Protein AF-A0A090QQM2-F1 (afdb_monomer_lite)

Structure (mmCIF, N/CA/C/O backbone):
data_AF-A0A090QQM2-F1
#
_entry.id   AF-A0A090QQM2-F1
#
loop_
_atom_site.group_PDB
_atom_site.id
_atom_site.type_symbol
_atom_site.label_atom_id
_atom_site.label_alt_id
_atom_site.label_comp_id
_atom_site.label_asym_id
_atom_site.label_entity_id
_atom_site.label_seq_id
_atom_site.pdbx_PDB_ins_code
_atom_site.Cartn_x
_atom_site.Cartn_y
_atom_site.Cartn_z
_atom_site.occupancy
_atom_site.B_iso_or_equiv
_atom_site.auth_seq_id
_atom_site.auth_comp_id
_atom_site.auth_asym_id
_atom_site.auth_atom_id
_atom_site.pdbx_PDB_model_num
ATOM 1 N N . MET A 1 1 ? -53.880 -25.914 -59.628 1.00 38.69 1 MET A N 1
ATOM 2 C CA . MET A 1 1 ? -54.488 -27.082 -58.945 1.00 38.69 1 MET A CA 1
ATOM 3 C C . MET A 1 1 ? -54.162 -26.916 -57.467 1.00 38.69 1 MET A C 1
ATOM 5 O O . MET A 1 1 ? -52.994 -26.773 -57.174 1.00 38.69 1 MET A O 1
ATOM 9 N N . GLY A 1 2 ? -55.050 -26.765 -56.494 1.00 33.66 2 GLY A N 1
ATOM 10 C CA . GLY A 1 2 ? -56.444 -27.156 -56.377 1.00 33.66 2 GLY A CA 1
ATOM 11 C C . GLY A 1 2 ? -56.600 -27.893 -55.041 1.00 33.66 2 GLY A C 1
ATOM 12 O O . GLY A 1 2 ? -56.246 -29.058 -54.975 1.00 33.66 2 GLY A O 1
ATOM 13 N N . LYS A 1 3 ? -57.181 -27.196 -54.053 1.00 32.22 3 LYS A N 1
ATOM 14 C CA . LYS A 1 3 ? -57.842 -27.678 -52.821 1.00 32.22 3 LYS A CA 1
ATOM 15 C C . LYS A 1 3 ? -57.016 -28.048 -51.574 1.00 32.22 3 LYS A C 1
ATOM 17 O O . LYS A 1 3 ? -56.138 -28.898 -51.576 1.00 32.22 3 LYS A O 1
ATOM 22 N N . ALA A 1 4 ? -57.448 -27.398 -50.492 1.00 37.06 4 ALA A N 1
ATOM 23 C CA . ALA A 1 4 ? -57.308 -27.749 -49.086 1.00 37.06 4 ALA A CA 1
ATOM 24 C C . ALA A 1 4 ? -57.996 -29.084 -48.727 1.00 37.06 4 ALA A C 1
ATOM 26 O O . ALA A 1 4 ? -58.837 -29.548 -49.494 1.00 37.06 4 ALA A O 1
ATOM 27 N N . TYR A 1 5 ? -57.658 -29.643 -47.556 1.00 31.34 5 TYR A N 1
ATOM 28 C CA . TYR A 1 5 ? -58.546 -30.019 -46.431 1.00 31.34 5 TYR A CA 1
ATOM 29 C C . TYR A 1 5 ? -57.870 -31.079 -45.529 1.00 31.34 5 TYR A C 1
ATOM 31 O O . TYR A 1 5 ? -57.504 -32.157 -45.984 1.00 31.34 5 TYR A O 1
ATOM 39 N N . ALA A 1 6 ? -57.740 -30.761 -44.235 1.00 38.88 6 ALA A N 1
ATOM 40 C CA . ALA A 1 6 ? -57.669 -31.728 -43.123 1.00 38.88 6 ALA A CA 1
ATOM 41 C C . ALA A 1 6 ? -59.057 -32.424 -42.966 1.00 38.88 6 ALA A C 1
ATOM 43 O O . ALA A 1 6 ? -59.999 -31.871 -43.549 1.00 38.88 6 ALA A O 1
ATOM 44 N N . PRO A 1 7 ? -59.285 -33.530 -42.193 1.00 47.12 7 PRO A N 1
ATOM 45 C CA . PRO A 1 7 ? -58.943 -33.616 -40.755 1.00 47.12 7 PRO A CA 1
ATOM 46 C C . PRO A 1 7 ? -58.769 -35.025 -40.084 1.00 47.12 7 PRO A C 1
ATOM 48 O O . PRO A 1 7 ? -59.059 -36.063 -40.662 1.00 47.12 7 PRO A O 1
ATOM 51 N N . LEU A 1 8 ? -58.347 -34.982 -38.803 1.00 35.59 8 LEU A N 1
ATOM 52 C CA . LEU A 1 8 ? -58.699 -35.813 -37.618 1.00 35.59 8 LEU A CA 1
ATOM 53 C C . LEU A 1 8 ? -58.580 -37.361 -37.633 1.00 35.59 8 LEU A C 1
ATOM 55 O O . LEU A 1 8 ? -59.344 -38.050 -38.294 1.00 35.59 8 LEU A O 1
ATOM 59 N N . SER A 1 9 ? -57.818 -37.928 -36.681 1.00 35.72 9 SER A N 1
ATOM 60 C CA . SER A 1 9 ? -58.376 -38.493 -35.422 1.00 35.72 9 SER A CA 1
ATOM 61 C C . SER A 1 9 ? -57.312 -39.187 -34.543 1.00 35.72 9 SER A C 1
ATOM 63 O O . SER A 1 9 ? -56.357 -39.757 -35.061 1.00 35.72 9 SER A O 1
ATOM 65 N N . GLY A 1 10 ? -57.505 -39.140 -33.213 1.00 32.25 10 GLY A N 1
ATOM 66 C CA . GLY A 1 10 ? -56.741 -39.897 -32.203 1.00 32.25 10 GLY A CA 1
ATOM 67 C C . GLY A 1 10 ? -56.204 -39.044 -31.038 1.00 32.25 10 GLY A C 1
ATOM 68 O O . GLY A 1 10 ? -55.005 -38.844 -30.938 1.00 32.25 10 GLY A O 1
ATOM 69 N N . ASN A 1 11 ? -57.059 -38.315 -30.309 1.00 34.53 11 ASN A N 1
ATOM 70 C CA . ASN A 1 11 ? -57.544 -38.627 -28.944 1.00 34.53 11 ASN A CA 1
ATOM 71 C C . ASN A 1 11 ? -56.480 -38.711 -27.824 1.00 34.53 11 ASN A C 1
ATOM 73 O O . ASN A 1 11 ? -55.902 -39.766 -27.608 1.00 34.53 11 ASN A O 1
ATOM 77 N N . HIS A 1 12 ? -56.323 -37.621 -27.056 1.00 32.50 12 HIS A N 1
ATOM 78 C CA . HIS A 1 12 ? -56.673 -37.512 -25.621 1.00 32.50 12 HIS A CA 1
ATOM 79 C C . HIS A 1 12 ? -56.469 -36.056 -25.133 1.00 32.50 12 HIS A C 1
ATOM 81 O O . HIS A 1 12 ? -55.344 -35.561 -25.192 1.00 32.50 12 HIS A O 1
ATOM 87 N N . PRO A 1 13 ? -57.523 -35.355 -24.663 1.00 42.09 13 PRO A N 1
ATOM 88 C CA . PRO A 1 13 ? -57.406 -34.004 -24.116 1.00 42.09 13 PRO A CA 1
ATOM 89 C C . PRO A 1 13 ? -57.728 -33.901 -22.605 1.00 42.09 13 PRO A C 1
ATOM 91 O O . PRO A 1 13 ? -58.563 -34.635 -22.087 1.00 42.09 13 PRO A O 1
ATOM 94 N N . LEU A 1 14 ? -57.118 -32.877 -21.988 1.00 40.75 14 LEU A N 1
ATOM 95 C CA . LEU A 1 14 ? -57.598 -32.014 -20.886 1.00 40.75 14 LEU A CA 1
ATOM 96 C C . LEU A 1 14 ? -57.663 -32.533 -19.433 1.00 40.75 14 LEU A C 1
ATOM 98 O O . LEU A 1 14 ? -58.538 -33.305 -19.066 1.00 40.75 14 LEU A O 1
ATOM 102 N N . ALA A 1 15 ? -56.866 -31.888 -18.572 1.00 36.97 15 ALA A N 1
ATOM 103 C CA . ALA A 1 15 ? -57.313 -31.290 -17.302 1.00 36.97 15 ALA A CA 1
ATOM 104 C C . ALA A 1 15 ? -56.265 -30.225 -16.893 1.00 36.97 15 ALA A C 1
ATOM 106 O O . ALA A 1 15 ? -55.123 -30.564 -16.616 1.00 36.97 15 ALA A O 1
ATOM 107 N N . ALA A 1 16 ? -56.473 -28.926 -17.133 1.00 37.38 16 ALA A N 1
ATOM 108 C CA . ALA A 1 16 ? -57.321 -28.005 -16.367 1.00 37.38 16 ALA A CA 1
ATOM 109 C C . ALA A 1 16 ? -56.828 -27.801 -14.918 1.00 37.38 16 ALA A C 1
ATOM 111 O O . ALA A 1 16 ? -57.302 -28.459 -14.000 1.00 37.38 16 ALA A O 1
ATOM 112 N N . CYS A 1 17 ? -55.915 -26.845 -14.713 1.00 35.84 17 CYS A N 1
ATOM 113 C CA . CYS A 1 17 ? -55.689 -26.240 -13.398 1.00 35.84 17 CYS A CA 1
ATOM 114 C C . CYS A 1 17 ? -56.487 -24.936 -13.327 1.00 35.84 17 CYS A C 1
ATOM 116 O O . CYS A 1 17 ? -56.045 -23.883 -13.787 1.00 35.84 17 CYS A O 1
ATOM 118 N N . SER A 1 18 ? -57.706 -25.055 -12.808 1.00 39.12 18 SER A N 1
ATOM 119 C CA . SER A 1 18 ? -58.603 -23.944 -12.516 1.00 39.12 18 SER A CA 1
ATOM 120 C C . SER A 1 18 ? -58.254 -23.261 -11.192 1.00 39.12 18 SER A C 1
ATOM 122 O O . SER A 1 18 ? -57.801 -23.876 -10.232 1.00 39.12 18 SER A O 1
ATOM 124 N N . LEU A 1 19 ? -58.521 -21.961 -11.210 1.00 40.06 19 LEU A N 1
ATOM 125 C CA . LEU A 1 19 ? -58.521 -20.955 -10.154 1.00 40.06 19 LEU A CA 1
ATOM 126 C C . LEU A 1 19 ? -59.133 -21.380 -8.799 1.00 40.06 19 LEU A C 1
ATOM 128 O O . LEU A 1 19 ? -60.190 -21.998 -8.753 1.00 40.06 19 LEU A O 1
ATOM 132 N N . LEU A 1 20 ? -58.467 -20.915 -7.731 1.00 49.03 20 LEU A N 1
ATOM 133 C CA . LEU A 1 20 ? -58.975 -20.277 -6.498 1.00 49.03 20 LEU A CA 1
ATOM 134 C C . LEU A 1 20 ? -60.382 -20.661 -5.986 1.00 49.03 20 LEU A C 1
ATOM 136 O O . LEU A 1 20 ? -61.376 -20.288 -6.600 1.00 49.03 20 LEU A O 1
ATOM 140 N N . LEU A 1 21 ? -60.456 -21.197 -4.755 1.00 40.94 21 LEU A N 1
ATOM 141 C CA . LEU A 1 21 ? -61.119 -20.556 -3.596 1.00 40.94 21 LEU A CA 1
ATOM 142 C C . LEU A 1 21 ? -61.041 -21.422 -2.314 1.00 40.94 21 LEU A C 1
ATOM 144 O O . LEU A 1 21 ? -61.486 -22.561 -2.286 1.00 40.94 21 LEU A O 1
ATOM 148 N N . ALA A 1 22 ? -60.504 -20.796 -1.262 1.00 46.28 22 ALA A N 1
ATOM 149 C CA . ALA A 1 22 ? -60.809 -20.910 0.171 1.00 46.28 22 ALA A CA 1
ATOM 150 C C . ALA A 1 22 ? -61.031 -22.290 0.838 1.00 46.28 22 ALA A C 1
ATOM 152 O O . ALA A 1 22 ? -62.128 -22.839 0.817 1.00 46.28 22 ALA A O 1
ATOM 153 N N . ALA A 1 23 ? -60.053 -22.698 1.658 1.00 33.44 23 ALA A N 1
ATOM 154 C CA . ALA A 1 23 ? -60.308 -23.271 2.982 1.00 33.44 23 ALA A CA 1
ATOM 155 C C . ALA A 1 23 ? -59.117 -23.018 3.935 1.00 33.44 23 ALA A C 1
ATOM 157 O O . ALA A 1 23 ? -57.970 -23.310 3.625 1.00 33.44 23 ALA A O 1
ATOM 158 N N . CYS A 1 24 ? -59.461 -22.417 5.072 1.00 41.75 24 CYS A N 1
ATOM 159 C CA . CYS A 1 24 ? -58.772 -22.237 6.352 1.00 41.75 24 CYS A CA 1
ATOM 160 C C . CYS A 1 24 ? -57.585 -23.172 6.693 1.00 41.75 24 CYS A C 1
ATOM 162 O O . CYS A 1 24 ? -57.689 -24.388 6.572 1.00 41.75 24 CYS A O 1
ATOM 164 N N . GLY A 1 25 ? -56.523 -22.597 7.270 1.00 30.89 25 GLY A N 1
ATOM 165 C CA . GLY A 1 25 ? -55.494 -23.322 8.024 1.00 30.89 25 GLY A CA 1
ATOM 166 C C . GLY A 1 25 ? -54.233 -22.481 8.205 1.00 30.89 25 GLY A C 1
ATOM 167 O O . GLY A 1 25 ? -53.390 -22.447 7.320 1.00 30.89 25 GLY A O 1
ATOM 168 N N . GLY A 1 26 ? -54.139 -21.745 9.315 1.00 37.06 26 GLY A N 1
ATOM 169 C CA . GLY A 1 26 ? -53.024 -20.844 9.606 1.00 37.06 26 GLY A CA 1
ATOM 170 C C . GLY A 1 26 ? -51.682 -21.560 9.793 1.00 37.06 26 GLY A C 1
ATOM 171 O O . GLY A 1 26 ? -51.615 -22.641 10.370 1.00 37.06 26 GLY A O 1
ATOM 172 N N . GLY A 1 27 ? -50.618 -20.903 9.337 1.00 33.75 27 GLY A N 1
ATOM 173 C CA . GLY A 1 27 ? -49.229 -21.297 9.547 1.00 33.75 27 GLY A CA 1
ATOM 174 C C . GLY A 1 27 ? -48.322 -20.255 8.906 1.00 33.75 27 GLY A C 1
ATOM 175 O O . GLY A 1 27 ? -48.334 -20.081 7.693 1.00 33.75 27 GLY A O 1
ATOM 176 N N . THR A 1 28 ? -47.626 -19.494 9.739 1.00 46.22 28 THR A N 1
ATOM 177 C CA . THR A 1 28 ? -46.585 -18.535 9.365 1.00 46.22 28 THR A CA 1
ATOM 178 C C . THR A 1 28 ? -45.487 -19.237 8.579 1.00 46.22 28 THR A C 1
ATOM 180 O O . THR A 1 28 ? -44.895 -20.142 9.142 1.00 46.22 28 THR A O 1
ATOM 183 N N . ASP A 1 29 ? -45.237 -18.825 7.335 1.00 41.09 29 ASP A N 1
ATOM 184 C CA . ASP A 1 29 ? -43.904 -18.784 6.715 1.00 41.09 29 ASP A CA 1
ATOM 185 C C . ASP A 1 29 ? -44.018 -18.088 5.351 1.00 41.09 29 ASP A C 1
ATOM 187 O O . ASP A 1 29 ? -44.575 -18.613 4.386 1.00 41.09 29 ASP A O 1
ATOM 191 N N . ALA A 1 30 ? -43.527 -16.850 5.281 1.00 44.22 30 ALA A N 1
ATOM 192 C CA . ALA A 1 30 ? -43.269 -16.212 3.998 1.00 44.22 30 ALA A CA 1
ATOM 193 C C . ALA A 1 30 ? -42.135 -16.987 3.303 1.00 44.22 30 ALA A C 1
ATOM 195 O O . ALA A 1 30 ? -41.173 -17.353 3.982 1.00 44.22 30 ALA A O 1
ATOM 196 N N . PRO A 1 31 ? -42.199 -17.236 1.981 1.00 41.56 31 PRO A N 1
ATOM 197 C CA . PRO A 1 31 ? -41.078 -17.841 1.279 1.00 41.56 31 PRO A CA 1
ATOM 198 C C . PRO A 1 31 ? -39.861 -16.930 1.448 1.00 41.56 31 PRO A C 1
ATOM 200 O O . PRO A 1 31 ? -39.887 -15.760 1.059 1.00 41.56 31 PRO A O 1
ATOM 203 N N . THR A 1 32 ? -38.810 -17.460 2.068 1.00 47.25 32 THR A N 1
ATOM 204 C CA . THR A 1 32 ? -37.509 -16.803 2.143 1.00 47.25 32 THR A CA 1
ATOM 205 C C . THR A 1 32 ? -37.066 -16.475 0.717 1.00 47.25 32 THR A C 1
ATOM 207 O O . THR A 1 32 ? -37.058 -17.370 -0.135 1.00 47.25 32 THR A O 1
ATOM 210 N N . PRO A 1 33 ? -36.717 -15.212 0.413 1.00 41.69 33 PRO A N 1
ATOM 211 C CA . PRO A 1 33 ? -36.103 -14.886 -0.861 1.00 41.69 33 PRO A CA 1
ATOM 212 C C . PRO A 1 33 ? -34.843 -15.738 -0.983 1.00 41.69 33 PRO A C 1
ATOM 214 O O . PRO A 1 33 ? -33.945 -15.644 -0.146 1.00 41.69 33 PRO A O 1
ATOM 217 N N . VAL A 1 34 ? -34.786 -16.604 -1.994 1.00 46.66 34 VAL A N 1
ATOM 218 C CA . VAL A 1 34 ? -33.541 -17.281 -2.351 1.00 46.66 34 VAL A CA 1
ATOM 219 C C . VAL A 1 34 ? -32.584 -16.171 -2.765 1.00 46.66 34 VAL A C 1
ATOM 221 O O . VAL A 1 34 ? -32.803 -15.521 -3.788 1.00 46.66 34 VAL A O 1
ATOM 224 N N . ALA A 1 35 ? -31.576 -15.901 -1.934 1.00 38.84 35 ALA A N 1
ATOM 225 C CA . ALA A 1 35 ? -30.499 -14.992 -2.281 1.00 38.84 35 ALA A CA 1
ATOM 226 C C . ALA A 1 35 ? -29.879 -15.511 -3.582 1.00 38.84 35 ALA A C 1
ATOM 228 O O . ALA A 1 35 ? -29.310 -16.604 -3.614 1.00 38.84 35 ALA A O 1
ATOM 229 N N . GLY A 1 36 ? -30.056 -14.764 -4.675 1.00 42.56 36 GLY A N 1
ATOM 230 C CA . GLY A 1 36 ? -29.279 -14.998 -5.883 1.00 42.56 36 GLY A CA 1
ATOM 231 C C . GLY A 1 36 ? -27.799 -14.991 -5.513 1.00 42.56 36 GLY A C 1
ATOM 232 O O . GLY A 1 36 ? -27.399 -14.282 -4.588 1.00 42.56 36 GLY A O 1
ATOM 233 N N . THR A 1 37 ? -26.994 -15.801 -6.200 1.00 36.94 37 THR A N 1
ATOM 234 C CA . THR A 1 37 ? -25.534 -15.769 -6.059 1.00 36.94 37 THR A CA 1
ATOM 235 C C . THR A 1 37 ? -25.073 -14.311 -6.090 1.00 36.94 37 THR A C 1
ATOM 237 O O . THR A 1 37 ? -25.440 -13.620 -7.049 1.00 36.94 37 THR A O 1
ATOM 240 N N . PRO A 1 38 ? -24.351 -13.818 -5.064 1.00 44.47 38 PRO A N 1
ATOM 241 C CA . PRO A 1 38 ? -23.906 -12.434 -5.040 1.00 44.47 38 PRO A CA 1
ATOM 242 C C . PRO A 1 38 ? -23.153 -12.164 -6.339 1.00 44.47 38 PRO A C 1
ATOM 244 O O . PRO A 1 38 ? -22.250 -12.914 -6.710 1.00 44.47 38 PRO A O 1
ATOM 247 N N . THR A 1 39 ? -23.586 -11.147 -7.081 1.00 47.69 39 THR A N 1
ATOM 248 C CA . THR A 1 39 ? -22.866 -10.703 -8.273 1.00 47.69 39 THR A CA 1
ATOM 249 C C . THR A 1 39 ? -21.435 -10.377 -7.857 1.00 47.69 39 THR A C 1
ATOM 251 O O . THR A 1 39 ? -21.275 -9.613 -6.900 1.00 47.69 39 THR A O 1
ATOM 254 N N . PRO A 1 40 ? -20.410 -10.933 -8.528 1.00 58.72 40 PRO A N 1
ATOM 255 C CA . PRO A 1 40 ? -19.035 -10.573 -8.232 1.00 58.72 40 PRO A CA 1
ATOM 256 C C . PRO A 1 40 ? -18.889 -9.061 -8.390 1.00 58.72 40 PRO A C 1
ATOM 258 O O . PRO A 1 40 ? -19.247 -8.502 -9.429 1.00 58.72 40 PRO A O 1
ATOM 261 N N . VAL A 1 41 ? -18.430 -8.393 -7.334 1.00 75.50 41 VAL A N 1
ATOM 262 C CA . VAL A 1 41 ? -18.143 -6.961 -7.385 1.00 75.50 41 VAL A CA 1
ATOM 263 C C . VAL A 1 41 ? -16.774 -6.819 -8.027 1.00 75.50 41 VAL A C 1
ATOM 265 O O . VAL A 1 41 ? -15.782 -7.286 -7.473 1.00 75.50 41 VAL A O 1
ATOM 268 N N . SER A 1 42 ? -16.732 -6.215 -9.210 1.00 86.31 42 SER A N 1
ATOM 269 C CA . SER A 1 42 ? -15.491 -5.868 -9.891 1.00 86.31 42 SER A CA 1
ATOM 270 C C . SER A 1 42 ? -15.462 -4.369 -10.137 1.00 86.31 42 SER A C 1
ATOM 272 O O . SER A 1 42 ? -16.446 -3.801 -10.613 1.00 86.31 42 SER A O 1
ATOM 274 N N . ASN A 1 43 ? -14.339 -3.749 -9.786 1.00 93.56 43 ASN A N 1
ATOM 275 C CA . ASN A 1 43 ? -14.087 -2.330 -9.988 1.00 93.56 43 ASN A CA 1
ATOM 276 C C . ASN A 1 43 ? -12.883 -2.138 -10.907 1.00 93.56 43 ASN A C 1
ATOM 278 O O . ASN A 1 43 ? -11.935 -2.926 -10.894 1.00 93.56 43 ASN A O 1
ATOM 282 N N . THR A 1 44 ? -12.917 -1.039 -11.653 1.00 95.75 44 THR A N 1
ATOM 283 C CA . THR A 1 44 ? -11.808 -0.574 -12.482 1.00 95.75 44 THR A CA 1
ATOM 284 C C . THR A 1 44 ? -10.948 0.410 -11.697 1.00 95.75 44 THR A C 1
ATOM 286 O O . THR A 1 44 ? -11.457 1.336 -11.062 1.00 95.75 44 THR A O 1
ATOM 289 N N . PHE A 1 45 ? -9.635 0.235 -11.782 1.00 96.31 45 PHE A N 1
ATOM 290 C CA . PHE A 1 45 ? -8.631 1.074 -11.145 1.00 96.31 45 PHE A CA 1
ATOM 291 C C . PHE A 1 45 ? -7.690 1.640 -12.206 1.00 96.31 45 PHE A C 1
ATOM 293 O O . PHE A 1 45 ? -7.202 0.913 -13.066 1.00 96.31 45 PHE A O 1
ATOM 300 N N . THR A 1 46 ? -7.404 2.935 -12.135 1.00 96.00 46 THR A N 1
ATOM 301 C CA . THR A 1 46 ? -6.338 3.589 -12.894 1.00 96.00 46 THR A CA 1
ATOM 302 C C . THR A 1 46 ? -5.126 3.766 -11.991 1.00 96.00 46 THR A C 1
ATOM 304 O O . THR A 1 46 ? -5.198 4.460 -10.977 1.00 96.00 46 THR A O 1
ATOM 307 N N . VAL A 1 47 ? -4.004 3.176 -12.377 1.00 93.75 47 VAL A N 1
ATOM 308 C CA . VAL A 1 47 ? -2.775 3.112 -11.591 1.00 93.75 47 VAL A CA 1
ATOM 309 C C . VAL A 1 47 ? -1.665 3.877 -12.288 1.00 93.75 47 VAL A C 1
ATOM 311 O O . VAL A 1 47 ? -1.415 3.658 -13.468 1.00 93.75 47 VAL A O 1
ATOM 314 N N . SER A 1 48 ? -0.979 4.749 -11.559 1.00 91.56 48 SER A N 1
ATOM 315 C CA . SER A 1 48 ? 0.274 5.375 -11.988 1.00 91.56 48 SER A CA 1
ATOM 316 C C . SER A 1 48 ? 1.391 4.964 -11.040 1.00 91.56 48 SER A C 1
ATOM 318 O O . SER A 1 48 ? 1.210 5.054 -9.824 1.00 91.56 48 SER A O 1
ATOM 320 N N . VAL A 1 49 ? 2.534 4.551 -11.584 1.00 86.69 49 VAL A N 1
ATOM 321 C CA . VAL A 1 49 ? 3.698 4.123 -10.796 1.00 86.69 49 VAL A CA 1
ATOM 322 C C . VAL A 1 49 ? 4.818 5.142 -10.966 1.00 86.69 49 VAL A C 1
ATOM 324 O O . VAL A 1 49 ? 5.314 5.335 -12.073 1.00 86.69 49 VAL A O 1
ATOM 327 N N . ASP A 1 50 ? 5.210 5.776 -9.867 1.00 83.56 50 ASP A N 1
ATOM 328 C CA . ASP A 1 50 ? 6.306 6.738 -9.795 1.00 83.56 50 ASP A CA 1
ATOM 329 C C . ASP A 1 50 ? 7.418 6.167 -8.903 1.00 83.56 50 ASP A C 1
ATOM 331 O O . ASP A 1 50 ? 7.387 6.249 -7.670 1.00 83.56 50 ASP A O 1
ATOM 335 N N . ALA A 1 51 ? 8.379 5.498 -9.541 1.00 71.81 51 ALA A N 1
ATOM 336 C CA . ALA A 1 51 ? 9.574 5.005 -8.871 1.00 71.81 51 ALA A CA 1
ATOM 337 C C . ALA A 1 51 ? 10.678 6.076 -8.941 1.00 71.81 51 ALA A C 1
ATOM 339 O O . ALA A 1 51 ? 10.949 6.588 -10.030 1.00 71.81 51 ALA A O 1
ATOM 340 N N . PRO A 1 52 ? 11.368 6.388 -7.826 1.00 69.94 52 PRO A N 1
ATOM 341 C CA . PRO A 1 52 ? 12.439 7.377 -7.831 1.00 69.94 52 PRO A CA 1
ATOM 342 C C . PRO A 1 52 ? 13.554 7.017 -8.818 1.00 69.94 52 PRO A C 1
ATOM 344 O O . PRO A 1 52 ? 14.077 5.900 -8.804 1.00 69.94 52 PRO A O 1
ATOM 347 N N . SER A 1 53 ? 13.977 7.996 -9.622 1.00 65.00 53 SER A N 1
ATOM 348 C CA . SER A 1 53 ? 15.132 7.854 -10.514 1.00 65.00 53 SER A CA 1
ATOM 349 C C . SER A 1 53 ? 16.394 7.489 -9.723 1.00 65.00 53 SER A C 1
ATOM 351 O O . SER A 1 53 ? 16.680 8.112 -8.694 1.00 65.00 53 SER A O 1
ATOM 353 N N . GLY A 1 54 ? 17.180 6.527 -10.214 1.00 60.28 54 GLY A N 1
ATOM 354 C CA . GLY A 1 54 ? 18.427 6.095 -9.578 1.00 60.28 54 GLY A CA 1
ATOM 355 C C . GLY A 1 54 ? 18.309 4.943 -8.573 1.00 60.28 54 GLY A C 1
ATOM 356 O O . GLY A 1 54 ? 19.346 4.519 -8.056 1.00 60.28 54 GLY A O 1
ATOM 357 N N . MET A 1 55 ? 17.112 4.407 -8.308 1.00 72.62 55 MET A N 1
ATOM 358 C CA . MET A 1 55 ? 16.976 3.121 -7.610 1.00 72.62 55 MET A CA 1
ATOM 359 C C . MET A 1 55 ? 17.384 1.957 -8.519 1.00 72.62 55 MET A C 1
ATOM 361 O O . MET A 1 55 ? 17.133 1.965 -9.722 1.00 72.62 55 MET A O 1
ATOM 365 N N . SER A 1 56 ? 18.009 0.934 -7.936 1.00 71.19 56 SER A N 1
ATOM 366 C CA . SER A 1 56 ? 18.353 -0.281 -8.676 1.00 71.19 56 SER A CA 1
ATOM 367 C C . SER A 1 56 ? 17.135 -1.198 -8.763 1.00 71.19 56 SER A C 1
ATOM 369 O O . SER A 1 56 ? 16.539 -1.553 -7.744 1.00 71.19 56 SER A O 1
ATOM 371 N N . LEU A 1 57 ? 16.778 -1.629 -9.971 1.00 68.00 57 LEU A N 1
ATOM 372 C CA . LEU A 1 57 ? 15.832 -2.726 -10.155 1.00 68.00 57 LEU A CA 1
ATOM 373 C C . LEU A 1 57 ? 16.567 -4.043 -9.876 1.00 68.00 57 LEU A C 1
ATOM 375 O O . LEU A 1 57 ? 17.664 -4.262 -10.392 1.00 68.00 57 LEU A O 1
ATOM 379 N N . ALA A 1 58 ? 15.975 -4.935 -9.077 1.00 55.56 58 ALA A N 1
ATOM 380 C CA . ALA A 1 58 ? 16.625 -6.152 -8.569 1.00 55.56 58 ALA A CA 1
ATOM 381 C C . ALA A 1 58 ? 17.198 -7.091 -9.661 1.00 55.56 58 ALA A C 1
ATOM 383 O O . ALA A 1 58 ? 18.023 -7.955 -9.361 1.00 55.56 58 ALA A O 1
ATOM 384 N N . GLN A 1 59 ? 16.809 -6.909 -10.929 1.00 52.12 59 GLN A N 1
ATOM 385 C CA . GLN A 1 59 ? 17.306 -7.673 -12.076 1.00 52.12 59 GLN A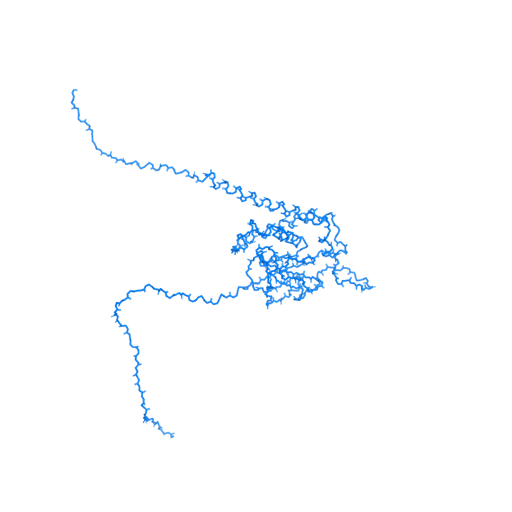 CA 1
ATOM 386 C C . GLN A 1 59 ? 18.493 -7.047 -12.831 1.00 52.12 59 GLN A C 1
ATOM 388 O O . GLN A 1 59 ? 19.052 -7.704 -13.713 1.00 52.12 59 GLN A O 1
ATOM 393 N N . HIS A 1 60 ? 18.963 -5.842 -12.491 1.00 44.25 60 HIS A N 1
ATOM 394 C CA . HIS A 1 60 ? 20.116 -5.241 -13.176 1.00 44.25 60 HIS A CA 1
ATOM 395 C C . HIS A 1 60 ? 21.456 -5.791 -12.662 1.00 44.25 60 HIS A C 1
ATOM 397 O O . HIS A 1 60 ? 22.269 -5.102 -12.044 1.00 44.25 60 HIS A O 1
ATOM 403 N N . LYS A 1 61 ? 21.729 -7.062 -12.979 1.00 39.94 61 LYS A N 1
ATOM 404 C CA . LYS A 1 61 ? 23.069 -7.647 -12.885 1.00 39.94 61 LYS A CA 1
ATOM 405 C C . LYS A 1 61 ? 23.708 -7.705 -14.279 1.00 39.94 61 LYS A C 1
ATOM 407 O O . LYS A 1 61 ? 23.509 -8.646 -15.034 1.00 39.94 61 LYS A O 1
ATOM 412 N N . THR A 1 62 ? 24.554 -6.708 -14.544 1.00 42.78 62 THR A N 1
ATOM 413 C CA . THR A 1 62 ? 25.633 -6.683 -15.554 1.00 42.78 62 THR A CA 1
ATOM 414 C C . THR A 1 62 ? 25.232 -6.566 -17.034 1.00 42.78 62 THR A C 1
ATOM 416 O O . THR A 1 62 ? 25.151 -7.553 -17.757 1.00 42.78 62 THR A O 1
ATOM 419 N N . THR A 1 63 ? 25.195 -5.333 -17.543 1.00 38.72 63 THR A N 1
ATOM 420 C CA . THR A 1 63 ? 25.515 -5.037 -18.953 1.00 38.72 63 THR A CA 1
ATOM 421 C C . THR A 1 63 ? 26.556 -3.920 -19.006 1.00 38.72 63 THR A C 1
ATOM 423 O O . THR A 1 63 ? 26.325 -2.823 -18.510 1.00 38.72 63 THR A O 1
ATOM 426 N N . TRP A 1 64 ? 27.729 -4.208 -19.581 1.00 42.25 64 TRP A N 1
ATOM 427 C CA . TRP A 1 64 ? 28.923 -3.345 -19.643 1.00 42.25 64 TRP A CA 1
ATOM 428 C C . TRP A 1 64 ? 28.816 -2.139 -20.601 1.00 42.25 64 TRP A C 1
ATOM 430 O O . TRP A 1 64 ? 29.827 -1.689 -21.139 1.00 42.25 64 TRP A O 1
ATOM 440 N N . PHE A 1 65 ? 27.619 -1.594 -20.822 1.00 41.44 65 PHE A N 1
ATOM 441 C CA . PHE A 1 65 ? 27.419 -0.433 -21.690 1.00 41.44 65 PHE A CA 1
ATOM 442 C C . PHE A 1 65 ? 26.749 0.706 -20.915 1.00 41.44 65 PHE A C 1
ATOM 444 O O . PHE A 1 65 ? 25.725 0.474 -20.275 1.00 41.44 65 PHE A O 1
ATOM 451 N N . PRO A 1 66 ? 27.297 1.935 -20.959 1.00 36.31 66 PRO A N 1
ATOM 452 C CA . PRO A 1 66 ? 26.679 3.085 -20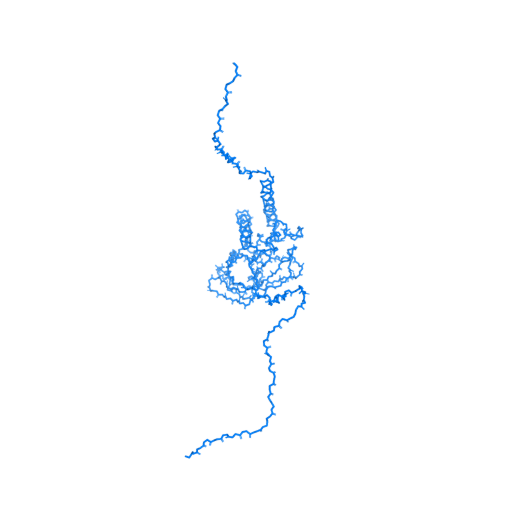.324 1.00 36.31 66 PRO A CA 1
ATOM 453 C C . PRO A 1 66 ? 25.538 3.575 -21.220 1.00 36.31 66 PRO A C 1
ATOM 455 O O . PRO A 1 66 ? 25.743 4.381 -22.125 1.00 36.31 66 PRO A O 1
ATOM 458 N N . THR A 1 67 ? 24.328 3.072 -21.004 1.00 39.31 67 THR A N 1
ATOM 459 C CA . THR A 1 67 ? 23.121 3.726 -21.515 1.00 39.31 67 THR A CA 1
ATOM 460 C C . THR A 1 67 ? 22.832 4.941 -20.645 1.00 39.31 67 THR A C 1
ATOM 462 O O . THR A 1 67 ? 22.681 4.831 -19.430 1.00 39.31 67 THR A O 1
ATOM 465 N N . ALA A 1 68 ? 22.831 6.117 -21.272 1.00 36.19 68 ALA A N 1
ATOM 466 C CA . ALA A 1 68 ? 22.478 7.377 -20.639 1.00 36.19 68 ALA A CA 1
ATOM 467 C C . ALA A 1 68 ? 21.070 7.276 -20.025 1.00 36.19 68 ALA A C 1
ATOM 469 O O . ALA A 1 68 ? 20.120 6.887 -20.699 1.00 36.19 68 ALA A O 1
ATOM 470 N N . TYR A 1 69 ? 20.992 7.595 -18.735 1.00 38.19 69 TYR A N 1
ATOM 471 C CA . TYR A 1 69 ? 19.828 7.462 -17.868 1.00 38.19 69 TYR A CA 1
ATOM 472 C C . TYR A 1 69 ? 18.647 8.308 -18.356 1.00 38.19 69 TYR A C 1
ATOM 474 O O . TYR A 1 69 ? 18.664 9.535 -18.260 1.00 38.19 69 TYR A O 1
ATOM 482 N N . ALA A 1 70 ? 17.606 7.627 -18.822 1.00 35.28 70 ALA A N 1
ATOM 483 C CA . ALA A 1 70 ? 16.238 8.118 -18.829 1.00 35.28 70 ALA A CA 1
ATOM 484 C C . ALA A 1 70 ? 15.412 7.107 -18.021 1.00 35.28 70 ALA A C 1
ATOM 486 O O . ALA A 1 70 ? 14.764 6.232 -18.586 1.00 35.28 70 ALA A O 1
ATOM 487 N N . ASP A 1 71 ? 15.520 7.183 -16.691 1.00 43.97 71 ASP A N 1
ATOM 488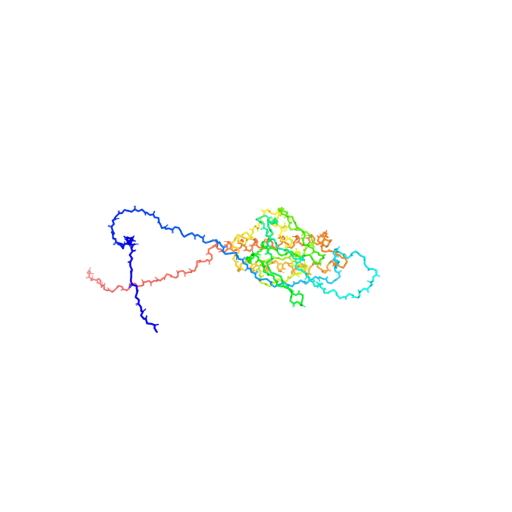 C CA . ASP A 1 71 ? 14.693 6.410 -15.758 1.00 43.97 71 ASP A CA 1
ATOM 489 C C . ASP A 1 71 ? 13.275 6.998 -15.754 1.00 43.97 71 ASP A C 1
ATOM 491 O O . ASP A 1 71 ? 12.911 7.798 -14.894 1.00 43.97 71 ASP A O 1
ATOM 495 N N . ALA A 1 72 ? 12.483 6.634 -16.758 1.00 41.03 72 ALA A N 1
ATOM 496 C CA . ALA A 1 72 ? 11.049 6.483 -16.581 1.00 41.03 72 ALA A CA 1
ATOM 497 C C . ALA A 1 72 ? 10.815 4.989 -16.358 1.00 41.03 72 ALA A C 1
ATOM 499 O O . ALA A 1 72 ? 11.422 4.172 -17.053 1.00 41.03 72 ALA A O 1
ATOM 500 N N . VAL A 1 73 ? 9.987 4.636 -15.375 1.00 51.41 73 VAL A N 1
ATOM 501 C CA . VAL A 1 73 ? 9.540 3.257 -15.146 1.00 51.41 73 VAL A CA 1
ATOM 502 C C . VAL A 1 73 ? 9.205 2.624 -16.499 1.00 51.41 73 VAL A C 1
ATOM 504 O O . VAL A 1 73 ? 8.331 3.109 -17.216 1.00 51.41 73 VAL A O 1
ATOM 507 N N . GLN A 1 74 ? 9.994 1.609 -16.862 1.00 57.53 74 GLN A N 1
ATOM 508 C CA . GLN A 1 74 ? 9.890 0.844 -18.102 1.00 57.53 74 GLN A CA 1
ATOM 509 C C . GLN A 1 74 ? 8.455 0.335 -18.265 1.00 57.53 74 GLN A C 1
ATOM 511 O O . GLN A 1 74 ? 7.820 0.033 -17.257 1.00 57.53 74 GLN A O 1
ATOM 516 N N . ASP A 1 75 ? 7.961 0.253 -19.505 1.00 72.81 75 ASP A N 1
ATOM 517 C CA . ASP A 1 75 ? 6.627 -0.249 -19.857 1.00 72.81 75 ASP A CA 1
ATOM 518 C C . ASP A 1 75 ? 6.278 -1.512 -19.049 1.00 72.81 75 ASP A C 1
ATOM 520 O O . ASP A 1 75 ? 6.693 -2.621 -19.400 1.00 72.81 75 ASP A O 1
ATOM 524 N N . LEU A 1 76 ? 5.545 -1.351 -17.940 1.00 87.38 76 LEU A N 1
ATOM 525 C CA . LEU A 1 76 ? 5.185 -2.482 -17.097 1.00 87.38 76 LEU A CA 1
ATOM 526 C C . LEU A 1 76 ? 4.218 -3.353 -17.885 1.00 87.38 76 LEU A C 1
ATOM 528 O O . LEU A 1 76 ? 3.395 -2.868 -18.664 1.00 87.38 76 LEU A O 1
ATOM 532 N N . THR A 1 77 ? 4.317 -4.651 -17.665 1.00 91.00 77 THR A N 1
ATOM 533 C CA . THR A 1 77 ? 3.406 -5.642 -18.227 1.00 91.00 77 THR A CA 1
ATOM 534 C C . THR A 1 77 ? 2.458 -6.128 -17.146 1.00 91.00 77 THR A C 1
ATOM 536 O O . THR A 1 77 ? 2.708 -5.940 -15.959 1.00 91.00 77 THR A O 1
ATOM 539 N N . GLU A 1 78 ? 1.391 -6.813 -17.541 1.00 92.69 78 GLU A N 1
ATOM 540 C CA . GLU A 1 78 ? 0.453 -7.451 -16.613 1.00 92.69 78 GLU A CA 1
ATOM 541 C C . GLU A 1 78 ? 1.151 -8.319 -15.548 1.00 92.69 78 GLU A C 1
ATOM 543 O O . GLU A 1 78 ? 0.756 -8.305 -14.388 1.00 92.69 78 GLU A O 1
ATOM 548 N N . GLN A 1 79 ? 2.251 -8.996 -15.903 1.00 93.88 79 GLN A N 1
ATOM 549 C CA . GLN A 1 79 ? 3.006 -9.869 -14.992 1.00 93.88 79 GLN A CA 1
ATOM 550 C C . GLN A 1 79 ? 3.649 -9.125 -13.815 1.00 93.88 79 GLN A C 1
ATOM 552 O O . GLN A 1 79 ? 3.986 -9.748 -12.811 1.00 93.88 79 GLN A O 1
ATOM 557 N N . ASN A 1 80 ? 3.822 -7.807 -13.933 1.00 93.69 80 ASN A N 1
ATOM 558 C CA . ASN A 1 80 ? 4.392 -6.973 -12.882 1.00 93.69 80 ASN A CA 1
ATOM 559 C C . ASN A 1 80 ? 3.396 -6.646 -11.766 1.00 93.69 80 ASN A C 1
ATOM 561 O O . ASN A 1 80 ? 3.799 -6.061 -10.762 1.00 93.69 80 ASN A O 1
ATOM 565 N N . PHE A 1 81 ? 2.121 -7.007 -11.928 1.00 95.88 81 PHE A N 1
ATOM 566 C CA . PHE A 1 81 ? 1.044 -6.692 -10.999 1.00 95.88 81 PHE A CA 1
ATOM 567 C C . PHE A 1 81 ? 0.480 -7.970 -10.378 1.00 95.88 81 PHE A C 1
ATOM 569 O O . PHE A 1 81 ? 0.247 -8.971 -11.052 1.00 95.88 81 PHE A O 1
ATOM 576 N N . ALA A 1 82 ? 0.199 -7.912 -9.084 1.00 97.38 82 ALA A N 1
ATOM 577 C CA . ALA A 1 82 ? -0.617 -8.892 -8.385 1.00 97.38 82 ALA A CA 1
ATOM 578 C C . ALA A 1 82 ? -1.518 -8.153 -7.401 1.00 97.38 82 ALA A C 1
ATOM 580 O O . ALA A 1 82 ? -1.133 -7.109 -6.886 1.00 97.38 82 ALA A O 1
ATOM 581 N N . ALA A 1 83 ? -2.702 -8.678 -7.112 1.00 97.62 83 ALA A N 1
ATOM 582 C CA . ALA A 1 83 ? -3.565 -8.120 -6.082 1.00 97.62 83 ALA A CA 1
ATOM 583 C C . ALA A 1 83 ? -3.874 -9.187 -5.030 1.00 97.62 83 ALA A C 1
ATOM 585 O O . ALA A 1 83 ? -3.978 -10.369 -5.359 1.00 97.62 83 ALA A O 1
ATOM 586 N N . VAL A 1 84 ? -3.970 -8.786 -3.763 1.00 97.75 84 VAL A N 1
ATOM 587 C CA . VAL A 1 84 ? -4.187 -9.700 -2.634 1.00 97.75 84 VAL A CA 1
ATOM 588 C C . VAL A 1 84 ? -5.133 -9.108 -1.595 1.00 97.75 84 VAL A C 1
ATOM 590 O O . VAL A 1 84 ? -5.200 -7.892 -1.413 1.00 97.75 84 VAL A O 1
ATOM 593 N N . TRP A 1 85 ? -5.838 -9.984 -0.891 1.00 96.56 85 TRP A N 1
ATOM 594 C CA . TRP A 1 85 ? -6.582 -9.678 0.322 1.00 96.56 85 TRP A CA 1
ATOM 595 C C . TRP A 1 85 ? -5.709 -9.868 1.555 1.00 96.56 85 TRP A C 1
ATOM 597 O O . TRP A 1 85 ? -4.970 -10.847 1.647 1.00 96.56 85 TRP A O 1
ATOM 607 N N . LEU A 1 86 ? -5.850 -8.968 2.524 1.00 96.94 86 LEU A N 1
ATOM 608 C CA . LEU A 1 86 ? -5.348 -9.139 3.881 1.00 96.94 86 LEU A CA 1
ATOM 609 C C . LEU A 1 86 ? -6.485 -9.552 4.823 1.00 96.94 86 LEU A C 1
ATOM 611 O O . LEU A 1 86 ? -7.603 -9.030 4.711 1.00 96.94 86 LEU A O 1
ATOM 615 N N . ASP A 1 87 ? -6.182 -10.460 5.749 1.00 95.00 87 ASP A N 1
ATOM 616 C CA . ASP A 1 87 ? -7.087 -10.891 6.817 1.00 95.00 87 ASP A CA 1
ATOM 617 C C . ASP A 1 87 ? -7.197 -9.862 7.958 1.00 95.00 87 ASP A C 1
ATOM 619 O O . ASP A 1 87 ? -6.647 -8.755 7.912 1.00 95.00 87 ASP A O 1
ATOM 623 N N . ASP A 1 88 ? -7.940 -10.226 9.002 1.00 93.19 88 ASP A N 1
ATOM 624 C CA . ASP A 1 88 ? -8.157 -9.421 10.205 1.00 93.19 88 ASP A CA 1
ATOM 625 C C . ASP A 1 88 ? -6.888 -9.220 11.051 1.00 93.19 88 ASP A C 1
ATOM 627 O O . ASP A 1 88 ? -6.883 -8.374 11.944 1.00 93.19 88 ASP A O 1
ATOM 631 N N . THR A 1 89 ? -5.800 -9.920 10.726 1.00 95.44 89 THR A N 1
ATOM 632 C CA . THR A 1 89 ? -4.477 -9.792 11.353 1.00 95.44 89 THR A CA 1
ATOM 633 C C . THR A 1 89 ? -3.437 -9.134 10.441 1.00 95.44 89 THR A C 1
ATOM 635 O O . THR A 1 89 ? -2.265 -9.055 10.804 1.00 95.44 89 THR A O 1
ATOM 638 N N . GLY A 1 90 ? -3.838 -8.643 9.262 1.00 94.12 90 GLY A N 1
ATOM 639 C CA . GLY A 1 90 ? -2.945 -7.971 8.313 1.00 94.12 90 GLY A CA 1
ATOM 640 C C . GLY A 1 90 ? -2.057 -8.919 7.499 1.00 94.12 90 GLY A C 1
ATOM 641 O O . GLY A 1 90 ? -1.082 -8.471 6.891 1.00 94.12 90 GLY A O 1
ATOM 642 N N . ARG A 1 91 ? -2.371 -10.220 7.474 1.00 97.56 91 ARG A N 1
ATOM 643 C CA . ARG A 1 91 ? -1.632 -11.245 6.721 1.00 97.56 91 ARG A CA 1
ATOM 644 C C . ARG A 1 91 ? -2.324 -11.552 5.404 1.00 97.56 91 ARG A C 1
ATOM 646 O O . ARG A 1 91 ? -3.536 -11.404 5.281 1.00 97.56 91 ARG A O 1
ATOM 653 N N . VAL A 1 92 ? -1.558 -11.984 4.407 1.00 97.81 92 VAL A N 1
ATOM 654 C CA . VAL A 1 92 ? -2.088 -12.300 3.077 1.00 97.81 92 VAL A CA 1
ATOM 655 C C . VAL A 1 92 ? -3.042 -13.491 3.164 1.00 97.81 92 VAL A C 1
ATOM 657 O O . VAL A 1 92 ? -2.631 -14.603 3.476 1.00 97.81 92 VAL A O 1
ATOM 660 N N . PHE A 1 93 ? -4.312 -13.266 2.855 1.00 95.38 93 PHE A N 1
ATOM 661 C CA . PHE A 1 93 ? -5.373 -14.265 2.928 1.00 95.38 93 PHE A CA 1
ATOM 662 C C . PHE A 1 93 ? -5.577 -14.995 1.597 1.00 95.38 93 PHE A C 1
ATOM 664 O O . PHE A 1 93 ? -5.606 -16.224 1.552 1.00 95.38 93 PHE A O 1
ATOM 671 N N . GLU A 1 94 ? -5.698 -14.237 0.507 1.00 94.69 94 GLU A N 1
ATOM 672 C CA . GLU A 1 94 ? -6.063 -14.755 -0.815 1.00 94.69 94 GLU A CA 1
ATOM 673 C C . GLU A 1 94 ? -5.572 -13.812 -1.922 1.00 94.69 94 GLU A C 1
ATOM 675 O O . GLU A 1 94 ? -5.376 -12.618 -1.690 1.00 94.69 94 GLU A O 1
ATOM 680 N N . SER A 1 95 ? -5.381 -14.329 -3.134 1.00 95.44 95 SER A N 1
ATOM 681 C CA . SER A 1 95 ? -5.165 -13.514 -4.331 1.00 95.44 95 SER A CA 1
ATOM 682 C C . SER A 1 95 ? -6.475 -12.921 -4.853 1.00 95.44 95 SER A C 1
ATOM 684 O O . SER A 1 95 ? -7.514 -13.572 -4.838 1.00 95.44 95 SER A O 1
ATOM 686 N N . ILE A 1 96 ? -6.414 -11.707 -5.387 1.00 95.44 96 ILE A N 1
ATOM 687 C CA . ILE A 1 96 ? -7.517 -11.064 -6.099 1.00 95.44 96 ILE A CA 1
ATOM 688 C C . ILE A 1 96 ? -7.266 -11.219 -7.596 1.00 95.44 96 ILE A C 1
ATOM 690 O O . ILE A 1 96 ? -6.219 -10.808 -8.099 1.00 95.44 96 ILE A O 1
ATOM 694 N N . ASP A 1 97 ? -8.251 -11.759 -8.310 1.00 92.75 97 ASP A N 1
ATOM 695 C CA . ASP A 1 97 ? -8.181 -11.884 -9.762 1.00 92.75 97 ASP A CA 1
ATOM 696 C C . ASP A 1 97 ? -8.187 -10.500 -10.427 1.00 92.75 97 ASP A C 1
ATOM 698 O O . ASP A 1 97 ? -9.127 -9.710 -10.265 1.00 92.75 97 ASP A O 1
ATOM 702 N N . ILE A 1 98 ? -7.139 -10.227 -11.209 1.00 94.06 98 ILE A N 1
ATOM 703 C CA . ILE A 1 98 ? -7.084 -9.118 -12.162 1.00 94.06 98 ILE A CA 1
ATOM 704 C C . ILE A 1 98 ? -7.586 -9.667 -13.498 1.00 94.06 98 ILE A C 1
ATOM 706 O O . ILE A 1 98 ? -6.941 -10.495 -14.132 1.00 94.06 98 ILE A O 1
ATOM 710 N N . THR A 1 99 ? -8.781 -9.248 -13.898 1.00 92.69 99 THR A N 1
ATOM 711 C CA . THR A 1 99 ? -9.511 -9.816 -15.048 1.00 92.69 99 THR A CA 1
ATOM 712 C C . THR A 1 99 ? -9.279 -9.054 -16.349 1.00 92.69 99 THR A C 1
ATOM 714 O O . THR A 1 99 ? -9.486 -9.592 -17.438 1.00 92.69 99 THR A O 1
ATOM 717 N N . ARG A 1 100 ? -8.837 -7.799 -16.240 1.00 94.62 100 ARG A N 1
ATOM 718 C CA . ARG A 1 100 ? -8.421 -6.962 -17.362 1.00 94.62 100 ARG A CA 1
ATOM 719 C C . ARG A 1 100 ? -7.210 -6.152 -16.943 1.00 94.62 100 ARG A C 1
ATOM 721 O O . ARG A 1 100 ? -7.190 -5.607 -15.843 1.00 94.62 100 ARG A O 1
ATOM 728 N N . TRP A 1 101 ? -6.259 -6.029 -17.859 1.00 94.81 101 TRP A N 1
ATOM 729 C CA . TRP A 1 101 ? -5.111 -5.147 -17.745 1.00 94.81 101 TRP A CA 1
ATOM 730 C C . TRP A 1 101 ? -4.914 -4.397 -19.063 1.00 94.81 101 TRP A C 1
ATOM 732 O O . TRP A 1 101 ? -5.011 -4.981 -20.146 1.00 94.81 101 TRP A O 1
ATOM 742 N N . LEU A 1 102 ? -4.662 -3.093 -18.981 1.00 94.31 102 LEU A N 1
ATOM 743 C CA . LEU A 1 102 ? -4.440 -2.237 -20.139 1.00 94.31 102 LEU A CA 1
ATOM 744 C C . LEU A 1 102 ? -3.388 -1.173 -19.821 1.00 94.31 102 LEU A C 1
ATOM 746 O O . LEU A 1 102 ? -3.575 -0.364 -18.918 1.00 94.31 102 LEU A O 1
ATOM 750 N N . SER A 1 103 ? -2.316 -1.115 -20.611 1.00 91.62 103 SER A N 1
ATOM 751 C CA . SER A 1 103 ? -1.417 0.043 -20.613 1.00 91.62 103 SER A CA 1
ATOM 752 C C . SER A 1 103 ? -2.037 1.196 -21.404 1.00 91.62 103 SER A C 1
ATOM 754 O O . SER A 1 103 ? -2.493 1.009 -22.534 1.00 91.62 103 SER A O 1
ATOM 756 N N . LEU A 1 104 ? -2.033 2.396 -20.819 1.00 88.12 104 LEU A N 1
ATOM 757 C CA . LEU A 1 104 ? -2.503 3.627 -21.464 1.00 88.12 104 LEU A CA 1
ATOM 758 C C . LEU A 1 104 ? -1.383 4.359 -22.229 1.00 88.12 104 LEU A C 1
ATOM 760 O O . LEU A 1 104 ? -1.649 5.359 -22.895 1.00 88.12 104 LEU A O 1
ATOM 764 N N . GLY A 1 105 ? -0.145 3.852 -22.172 1.00 77.44 105 GLY A N 1
ATOM 765 C CA . GLY A 1 105 ? 1.005 4.367 -22.928 1.00 77.44 105 GLY A CA 1
ATOM 766 C C . GLY A 1 105 ? 1.668 5.626 -22.353 1.00 77.44 105 GLY A C 1
ATOM 767 O O . GLY A 1 105 ? 2.604 6.144 -22.954 1.00 77.44 105 GLY A O 1
ATOM 768 N N . ASP A 1 106 ? 1.208 6.122 -21.204 1.00 79.31 106 ASP A N 1
ATOM 769 C CA . ASP A 1 106 ? 1.738 7.309 -20.518 1.00 79.31 106 ASP A CA 1
ATOM 770 C C . ASP A 1 106 ? 2.210 7.008 -19.082 1.00 79.31 106 ASP A C 1
ATOM 772 O O . ASP A 1 106 ? 2.192 7.879 -18.213 1.00 79.31 106 ASP A O 1
ATOM 776 N N . GLY A 1 107 ? 2.602 5.756 -18.818 1.00 78.56 107 GLY A N 1
ATOM 777 C CA . GLY A 1 107 ? 2.961 5.280 -17.477 1.00 78.56 107 GLY A CA 1
ATOM 778 C C . GLY A 1 107 ? 1.755 5.023 -16.567 1.00 78.56 107 GLY A C 1
ATOM 779 O O . GLY A 1 107 ? 1.930 4.732 -15.381 1.00 78.56 107 GLY A O 1
ATOM 780 N N . ARG A 1 108 ? 0.533 5.120 -17.112 1.00 89.38 108 ARG A N 1
ATOM 781 C CA . ARG A 1 108 ? -0.699 4.709 -16.440 1.00 89.38 108 ARG A CA 1
ATOM 782 C C . ARG A 1 108 ? -1.211 3.377 -16.968 1.00 89.38 108 ARG A C 1
ATOM 784 O O . ARG A 1 108 ? -1.096 3.062 -18.154 1.00 89.38 108 ARG A O 1
ATOM 791 N N . TYR A 1 109 ? -1.843 2.639 -16.071 1.00 93.00 109 TYR A N 1
ATOM 792 C CA . TYR A 1 109 ? -2.387 1.312 -16.307 1.00 93.00 109 TYR A CA 1
ATOM 793 C C . TYR A 1 109 ? -3.830 1.272 -15.817 1.00 93.00 109 TYR A C 1
ATOM 795 O O . TYR A 1 109 ? -4.151 1.856 -14.785 1.00 93.00 109 TYR A O 1
ATOM 803 N N . GLU A 1 110 ? -4.705 0.598 -16.545 1.00 95.75 110 GLU A N 1
ATOM 804 C CA . GLU A 1 110 ? -6.074 0.326 -16.127 1.00 95.75 110 GLU A CA 1
ATOM 805 C C . GLU A 1 110 ? -6.204 -1.159 -15.796 1.00 95.75 110 GLU A C 1
ATOM 807 O O . GLU A 1 110 ? -5.775 -2.009 -16.580 1.00 95.75 110 GLU A O 1
ATOM 812 N N . LEU A 1 111 ? -6.769 -1.465 -14.630 1.00 95.81 111 LEU A N 1
ATOM 813 C CA . LEU A 1 111 ? -6.957 -2.831 -14.160 1.00 95.81 111 LEU A CA 1
ATOM 814 C C . LEU A 1 111 ? -8.351 -3.049 -13.581 1.00 95.81 111 LEU A C 1
ATOM 816 O O . LEU A 1 111 ? -8.820 -2.247 -12.777 1.00 95.81 111 LEU A O 1
ATOM 820 N N . ASP A 1 112 ? -8.994 -4.144 -13.981 1.00 95.94 112 ASP A N 1
ATOM 821 C CA . ASP A 1 112 ? -10.257 -4.590 -13.391 1.00 95.94 112 ASP A CA 1
ATOM 822 C C . ASP A 1 112 ? -9.961 -5.697 -12.391 1.00 95.94 112 ASP A C 1
ATOM 824 O O . ASP A 1 112 ? -9.555 -6.798 -12.775 1.00 95.94 112 ASP A O 1
ATOM 828 N N . ALA A 1 113 ? -10.180 -5.416 -11.111 1.00 93.56 113 ALA A N 1
ATOM 829 C CA . ALA A 1 113 ? -9.968 -6.383 -10.044 1.00 93.56 113 ALA A CA 1
ATOM 830 C C . ALA A 1 113 ? -11.311 -6.841 -9.468 1.00 93.56 113 ALA A C 1
ATOM 832 O O . ALA A 1 113 ? -12.268 -6.062 -9.387 1.00 93.56 113 ALA A O 1
ATOM 833 N N . GLY A 1 114 ? -11.387 -8.109 -9.063 1.00 90.56 114 GLY A N 1
ATOM 834 C CA . GLY A 1 114 ? -12.559 -8.719 -8.421 1.00 90.56 114 GLY A CA 1
ATOM 835 C C . GLY A 1 114 ? -12.782 -8.256 -6.977 1.00 90.56 114 GLY A C 1
ATOM 836 O O . GLY A 1 114 ? -12.905 -9.081 -6.076 1.00 90.56 114 GLY A O 1
ATOM 837 N N . THR A 1 115 ? -12.772 -6.946 -6.733 1.00 89.94 115 THR A N 1
ATOM 838 C CA . THR A 1 115 ? -12.945 -6.361 -5.403 1.00 89.94 115 THR A CA 1
ATOM 839 C C . THR A 1 115 ? -13.675 -5.024 -5.449 1.00 89.94 115 THR A C 1
ATOM 841 O O . THR A 1 115 ? -13.559 -4.256 -6.403 1.00 89.94 115 THR A O 1
ATOM 844 N N . GLN A 1 116 ? -14.372 -4.706 -4.357 1.00 90.06 116 GLN A N 1
ATOM 845 C CA . GLN A 1 116 ? -14.802 -3.341 -4.062 1.00 90.06 116 GLN A CA 1
ATOM 846 C C . GLN A 1 116 ? -13.649 -2.490 -3.500 1.00 90.06 116 GLN A C 1
ATOM 848 O O . GLN A 1 116 ? -12.583 -3.013 -3.172 1.00 90.06 116 GLN A O 1
ATOM 853 N N . PHE A 1 117 ? -13.870 -1.184 -3.327 1.00 91.25 117 PHE A N 1
ATOM 854 C CA . PHE A 1 117 ? -12.873 -0.313 -2.704 1.00 91.25 117 PHE A CA 1
ATOM 855 C C . PHE A 1 117 ? -12.661 -0.669 -1.231 1.00 91.25 117 PHE A C 1
ATOM 857 O O . PHE A 1 117 ? -13.594 -0.540 -0.435 1.00 91.25 117 PHE A O 1
ATOM 864 N N . ARG A 1 118 ? -11.451 -1.105 -0.862 1.00 91.25 118 ARG A N 1
ATOM 865 C CA . ARG A 1 118 ? -11.097 -1.479 0.516 1.00 91.25 118 ARG A CA 1
ATOM 866 C C . ARG A 1 118 ? -9.644 -1.151 0.852 1.00 91.25 118 ARG A C 1
ATOM 868 O O . ARG A 1 118 ? -8.783 -1.128 -0.020 1.00 91.25 118 ARG A O 1
ATOM 875 N N . ILE A 1 119 ? -9.375 -0.954 2.143 1.00 92.19 119 ILE A N 1
ATOM 876 C CA . ILE A 1 119 ? -8.017 -0.740 2.669 1.00 92.19 119 ILE A CA 1
ATOM 877 C C . ILE A 1 119 ? -7.220 -2.037 2.856 1.00 92.19 119 ILE A C 1
ATOM 879 O O . ILE A 1 119 ? -6.005 -1.971 2.994 1.00 92.19 119 ILE A O 1
ATOM 883 N N . ASN A 1 120 ? -7.886 -3.196 2.876 1.00 94.38 120 ASN A N 1
ATOM 884 C CA . ASN A 1 120 ? -7.273 -4.519 3.029 1.00 94.38 120 ASN A CA 1
ATOM 885 C C . ASN A 1 120 ? -7.211 -5.315 1.714 1.00 94.38 120 ASN A C 1
ATOM 887 O O . ASN A 1 120 ? -6.739 -6.444 1.717 1.00 94.38 120 ASN A O 1
ATOM 891 N N . ALA A 1 121 ? -7.677 -4.744 0.601 1.00 95.50 121 ALA A N 1
ATOM 892 C CA . ALA A 1 121 ? -7.326 -5.202 -0.740 1.00 95.50 121 ALA A CA 1
ATOM 893 C C . ALA A 1 121 ? -6.100 -4.414 -1.191 1.00 95.50 121 ALA A C 1
ATOM 895 O O . ALA A 1 121 ? -6.112 -3.187 -1.109 1.00 95.50 121 ALA A O 1
ATOM 896 N N . VAL A 1 122 ? -5.057 -5.084 -1.665 1.00 97.50 122 VAL A N 1
ATOM 897 C CA . VAL A 1 122 ? -3.754 -4.464 -1.934 1.00 97.50 122 VAL A CA 1
ATOM 898 C C . VAL A 1 122 ? -3.303 -4.814 -3.331 1.00 97.50 122 VAL A C 1
ATOM 900 O O . VAL A 1 122 ? -3.314 -5.982 -3.706 1.00 97.50 122 VAL A O 1
ATOM 903 N N . LEU A 1 123 ? -2.868 -3.809 -4.081 1.00 97.81 123 LEU A N 1
ATOM 904 C CA . LEU A 1 123 ? -2.124 -4.009 -5.314 1.00 97.81 123 LEU A CA 1
ATOM 905 C C . LEU A 1 123 ? -0.632 -4.053 -4.989 1.00 97.81 123 LEU A C 1
ATOM 907 O O . LEU A 1 123 ? -0.110 -3.136 -4.358 1.00 97.81 123 LEU A O 1
ATOM 911 N N . LEU A 1 124 ? 0.035 -5.109 -5.436 1.00 97.44 124 LEU A N 1
ATOM 912 C CA . LEU A 1 124 ? 1.467 -5.350 -5.336 1.00 97.44 124 LEU A CA 1
ATOM 913 C C . LEU A 1 124 ? 2.096 -5.181 -6.715 1.00 97.44 124 LEU A C 1
ATOM 915 O O . LEU A 1 124 ? 1.585 -5.713 -7.704 1.00 97.44 124 LEU A O 1
ATOM 919 N N . ILE A 1 125 ? 3.217 -4.468 -6.772 1.00 94.19 125 ILE A N 1
ATOM 920 C CA . ILE A 1 125 ? 3.955 -4.237 -8.010 1.00 94.19 125 ILE A CA 1
ATOM 921 C C . ILE A 1 125 ? 5.432 -4.536 -7.799 1.00 94.19 125 ILE A C 1
ATOM 923 O O . ILE A 1 125 ? 6.069 -3.995 -6.891 1.00 94.19 125 ILE A O 1
ATOM 927 N N . ASP A 1 126 ? 5.977 -5.357 -8.690 1.00 91.81 126 ASP A N 1
ATOM 928 C CA . ASP A 1 126 ? 7.413 -5.550 -8.848 1.00 91.81 126 ASP A CA 1
ATOM 929 C C . ASP A 1 126 ? 7.836 -5.003 -10.220 1.00 91.81 126 ASP A C 1
ATOM 931 O O . ASP A 1 126 ? 7.650 -5.672 -11.240 1.00 91.81 126 ASP A O 1
ATOM 935 N N . PRO A 1 127 ? 8.420 -3.794 -10.290 1.00 85.69 127 PRO A N 1
ATOM 936 C CA . PRO A 1 127 ? 8.900 -3.244 -11.554 1.00 85.69 127 PRO A CA 1
ATOM 937 C C . PRO A 1 127 ? 10.023 -4.073 -12.187 1.00 85.69 127 PRO A C 1
ATOM 939 O O . PRO A 1 127 ? 10.306 -3.917 -13.372 1.00 85.69 127 PRO A O 1
ATOM 942 N N . ALA A 1 128 ? 10.683 -4.936 -11.409 1.00 82.31 128 ALA A N 1
ATOM 943 C CA . ALA A 1 128 ? 11.752 -5.799 -11.877 1.00 82.31 128 ALA A CA 1
ATOM 944 C C . ALA A 1 128 ? 11.262 -7.204 -12.256 1.00 82.31 128 ALA A C 1
ATOM 946 O O . ALA A 1 128 ? 12.067 -7.985 -12.746 1.00 82.31 128 ALA A O 1
ATOM 947 N N . GLY A 1 129 ? 9.999 -7.576 -12.032 1.00 86.81 129 GLY A N 1
ATOM 948 C CA . GLY A 1 129 ? 9.574 -8.957 -12.258 1.00 86.81 129 GLY A CA 1
ATOM 949 C C . GLY A 1 129 ? 8.150 -9.262 -11.823 1.00 86.81 129 GLY A C 1
ATOM 950 O O . GLY A 1 129 ? 7.269 -8.423 -11.932 1.00 86.81 129 GLY A O 1
ATOM 951 N N . VAL A 1 130 ? 7.926 -10.494 -11.369 1.00 91.44 130 VAL A N 1
ATOM 952 C CA . VAL A 1 130 ? 6.621 -10.946 -10.876 1.00 91.44 130 VAL A CA 1
ATOM 953 C C . VAL A 1 130 ? 6.577 -10.773 -9.358 1.00 91.44 130 VAL A C 1
ATOM 955 O O . VAL A 1 130 ? 7.465 -11.308 -8.690 1.00 91.44 130 VAL A O 1
ATOM 958 N N . PRO A 1 131 ? 5.555 -10.102 -8.794 1.00 95.25 131 PRO A N 1
ATOM 959 C CA . PRO A 1 131 ? 5.367 -10.013 -7.349 1.00 95.25 131 PRO A CA 1
ATOM 960 C C . PRO A 1 131 ? 5.357 -11.393 -6.676 1.00 95.25 131 PRO A C 1
ATOM 962 O O . PRO A 1 131 ? 4.570 -12.267 -7.038 1.00 95.25 131 PRO A O 1
ATOM 965 N N . VAL A 1 132 ? 6.207 -11.584 -5.664 1.00 94.31 132 VAL A N 1
ATOM 966 C CA . VAL A 1 132 ? 6.285 -12.831 -4.884 1.00 94.31 132 VAL A CA 1
ATOM 967 C C . VAL A 1 132 ? 5.749 -12.592 -3.476 1.00 94.31 132 VAL A C 1
ATOM 969 O O . VAL A 1 132 ? 6.282 -11.756 -2.752 1.00 94.31 132 VAL A O 1
ATOM 972 N N . TYR A 1 133 ? 4.728 -13.352 -3.076 1.00 96.06 133 TYR A N 1
ATOM 973 C CA . TYR A 1 133 ? 4.100 -13.300 -1.751 1.00 96.06 133 TYR A CA 1
ATOM 974 C C . TYR A 1 133 ? 3.691 -14.704 -1.277 1.00 96.06 133 TYR A C 1
ATOM 976 O O . TYR A 1 133 ? 3.614 -15.641 -2.075 1.00 96.06 133 TYR A O 1
ATOM 984 N N . THR A 1 134 ? 3.414 -14.843 0.021 1.00 97.25 134 THR A N 1
ATOM 985 C CA . THR A 1 134 ? 3.052 -16.118 0.662 1.00 97.25 134 THR A CA 1
ATOM 986 C C . THR A 1 134 ? 1.758 -15.954 1.453 1.00 97.25 134 THR A C 1
ATOM 988 O O . THR A 1 134 ? 1.627 -15.006 2.221 1.00 97.25 134 THR A O 1
ATOM 991 N N . LEU A 1 135 ? 0.808 -16.881 1.289 1.00 96.00 135 LEU A N 1
ATOM 992 C CA . LEU A 1 135 ? -0.434 -16.892 2.072 1.00 96.00 135 LEU A CA 1
ATOM 993 C C . LEU A 1 135 ? -0.146 -17.157 3.559 1.00 96.00 135 LEU A C 1
ATOM 995 O O . LEU A 1 135 ? 0.688 -17.999 3.891 1.00 96.00 135 LEU A O 1
ATOM 999 N N . GLY A 1 136 ? -0.855 -16.464 4.444 1.00 96.00 136 GLY A N 1
ATOM 1000 C CA . GLY A 1 136 ? -0.683 -16.505 5.898 1.00 96.00 136 GLY A CA 1
ATOM 1001 C C . GLY A 1 136 ? 0.505 -15.692 6.424 1.00 96.00 136 GLY A C 1
ATOM 1002 O O . GLY A 1 136 ? 0.685 -15.579 7.638 1.00 96.00 136 GLY A O 1
ATOM 1003 N N . GLU A 1 137 ? 1.307 -15.093 5.544 1.00 97.81 137 GLU A N 1
ATOM 1004 C CA . GLU A 1 137 ? 2.442 -14.256 5.930 1.00 97.81 137 GLU A CA 1
ATOM 1005 C C . GLU A 1 137 ? 2.109 -12.763 5.817 1.00 97.81 137 GLU A C 1
ATOM 1007 O O . GLU A 1 137 ? 1.168 -12.389 5.110 1.00 97.81 137 GLU A O 1
ATOM 1012 N N . PRO A 1 138 ? 2.855 -11.885 6.510 1.00 97.44 138 PRO A N 1
ATOM 1013 C CA . PRO A 1 138 ? 2.774 -10.447 6.286 1.00 97.44 138 PRO A CA 1
ATOM 1014 C C . PRO A 1 138 ? 3.100 -10.094 4.832 1.00 97.44 138 PRO A C 1
ATOM 1016 O O . PRO A 1 138 ? 3.732 -10.872 4.110 1.00 97.44 138 PRO A O 1
ATOM 1019 N N . LEU A 1 139 ? 2.722 -8.884 4.415 1.00 97.00 139 LEU A N 1
ATOM 1020 C CA . LEU A 1 139 ? 3.152 -8.365 3.120 1.00 97.00 139 LEU A CA 1
ATOM 1021 C C . LEU A 1 139 ? 4.686 -8.414 2.994 1.00 97.00 139 LEU A C 1
ATOM 1023 O O . LEU A 1 139 ? 5.390 -8.083 3.952 1.00 97.00 139 LEU A O 1
ATOM 1027 N N . PRO A 1 140 ? 5.218 -8.821 1.830 1.00 94.75 140 PRO A N 1
ATOM 1028 C CA . PRO A 1 140 ? 6.653 -8.929 1.623 1.00 94.75 140 PRO A CA 1
ATOM 1029 C C . PRO A 1 140 ? 7.311 -7.550 1.484 1.00 94.75 140 PRO A C 1
ATOM 1031 O O . PRO A 1 140 ? 6.734 -6.600 0.955 1.00 94.75 140 PRO A O 1
ATOM 1034 N N . GLU A 1 141 ? 8.574 -7.464 1.897 1.00 92.06 141 GLU A N 1
ATOM 1035 C CA . GLU A 1 141 ? 9.436 -6.324 1.579 1.00 92.06 141 GLU A CA 1
ATOM 1036 C C . GLU A 1 141 ? 9.836 -6.317 0.099 1.00 92.06 141 GLU A C 1
ATOM 1038 O O . GLU A 1 141 ? 9.944 -7.362 -0.545 1.00 92.06 141 GLU A O 1
ATOM 1043 N N . GLY A 1 142 ? 10.178 -5.137 -0.419 1.00 90.75 142 GLY A N 1
ATOM 1044 C CA . GLY A 1 142 ? 10.747 -4.993 -1.758 1.00 90.75 142 GLY A CA 1
ATOM 1045 C C . GLY A 1 142 ? 9.730 -4.856 -2.885 1.00 90.75 142 GLY A C 1
ATOM 1046 O O . GLY A 1 142 ? 10.150 -4.745 -4.033 1.00 90.75 142 GLY A O 1
ATOM 1047 N N . LEU A 1 143 ? 8.435 -4.822 -2.570 1.00 93.88 143 LEU A N 1
ATOM 1048 C CA . LEU A 1 143 ? 7.361 -4.559 -3.525 1.00 93.88 143 LEU A CA 1
ATOM 1049 C C . LEU A 1 143 ? 6.788 -3.160 -3.316 1.00 93.88 143 LEU A C 1
ATOM 1051 O O . LEU A 1 143 ? 6.642 -2.700 -2.181 1.00 93.88 143 LEU A O 1
ATOM 1055 N N . TYR A 1 144 ? 6.420 -2.504 -4.412 1.00 94.25 144 TYR A N 1
ATOM 1056 C CA . TYR A 1 144 ? 5.554 -1.337 -4.329 1.00 94.25 144 TYR A CA 1
ATOM 1057 C C . TYR A 1 144 ? 4.141 -1.803 -3.994 1.00 94.25 144 TYR A C 1
ATOM 1059 O O . TYR A 1 144 ? 3.694 -2.844 -4.481 1.00 94.25 144 TYR A O 1
ATOM 1067 N N . MET A 1 145 ? 3.445 -1.045 -3.154 1.00 95.88 145 MET A N 1
ATOM 1068 C CA . MET A 1 145 ? 2.141 -1.452 -2.649 1.00 95.88 145 MET A CA 1
ATOM 1069 C C . MET A 1 145 ? 1.221 -0.269 -2.407 1.00 95.88 145 MET A C 1
ATOM 1071 O O . MET A 1 145 ? 1.648 0.794 -1.960 1.00 95.88 145 MET A O 1
ATOM 1075 N N . ILE A 1 146 ? -0.062 -0.471 -2.688 1.00 95.56 146 ILE A N 1
ATOM 1076 C CA . ILE A 1 146 ? -1.108 0.506 -2.401 1.00 95.56 146 ILE A CA 1
ATOM 1077 C C . ILE A 1 146 ? -2.429 -0.221 -2.139 1.00 95.56 146 ILE A C 1
ATOM 1079 O O . ILE A 1 146 ? -2.718 -1.217 -2.812 1.00 95.56 146 ILE A O 1
ATOM 1083 N N . PRO A 1 147 ? -3.261 0.247 -1.196 1.00 96.31 147 PRO A N 1
ATOM 1084 C CA . PRO A 1 147 ? -4.587 -0.316 -1.035 1.00 96.31 147 PRO A CA 1
ATOM 1085 C C . PRO A 1 147 ? -5.472 0.044 -2.234 1.00 96.31 147 PRO A C 1
ATOM 1087 O O . PRO A 1 147 ? -5.458 1.177 -2.722 1.00 96.31 147 PRO A O 1
ATOM 1090 N N . LEU A 1 148 ? -6.308 -0.898 -2.662 1.00 95.50 148 LEU A N 1
ATOM 1091 C CA . LEU A 1 148 ? -7.351 -0.738 -3.677 1.00 95.50 148 LEU A CA 1
ATOM 1092 C C . LEU A 1 148 ? -8.547 0.040 -3.095 1.00 95.50 148 LEU A C 1
ATOM 1094 O O . LEU A 1 148 ? -9.687 -0.412 -3.120 1.00 95.50 148 LEU A O 1
ATOM 1098 N N . ALA A 1 149 ? -8.281 1.219 -2.533 1.00 93.94 149 ALA A N 1
ATOM 1099 C CA . ALA A 1 149 ? -9.226 2.014 -1.748 1.00 93.94 149 ALA A CA 1
ATOM 1100 C C . ALA A 1 149 ? -9.917 3.136 -2.550 1.00 93.94 149 ALA A C 1
ATOM 1102 O O . ALA A 1 149 ? -10.812 3.806 -2.038 1.00 93.94 149 ALA A O 1
ATOM 1103 N N . THR A 1 150 ? -9.516 3.360 -3.803 1.00 94.38 150 THR A N 1
ATOM 1104 C CA . THR A 1 150 ? -10.083 4.383 -4.696 1.00 94.38 150 THR A CA 1
ATOM 1105 C C . THR A 1 150 ? -9.833 4.018 -6.159 1.00 94.38 150 THR A C 1
ATOM 1107 O O . THR A 1 150 ? -8.957 3.210 -6.447 1.00 94.38 150 THR A O 1
ATOM 1110 N N . GLU A 1 151 ? -10.558 4.644 -7.087 1.00 94.00 151 GLU A N 1
ATOM 1111 C CA . GLU A 1 151 ? -10.397 4.446 -8.535 1.00 94.00 151 GLU A CA 1
ATOM 1112 C C . GLU A 1 151 ? -9.017 4.866 -9.050 1.00 94.00 151 GLU A C 1
ATOM 1114 O O . GLU A 1 151 ? -8.504 4.266 -9.986 1.00 94.00 151 GLU A O 1
ATOM 1119 N N . ARG A 1 152 ? -8.413 5.917 -8.481 1.00 93.75 152 ARG A N 1
ATOM 1120 C CA . ARG A 1 152 ? -7.138 6.480 -8.957 1.00 93.75 152 ARG A CA 1
ATOM 1121 C C . ARG A 1 152 ? -6.030 6.240 -7.946 1.00 93.75 152 ARG A C 1
ATOM 1123 O O . ARG A 1 152 ? -6.008 6.871 -6.891 1.00 93.75 152 ARG A O 1
ATOM 1130 N N . LEU A 1 153 ? -5.100 5.365 -8.297 1.00 93.56 153 LEU A N 1
ATOM 1131 C CA . LEU A 1 153 ? -4.029 4.899 -7.430 1.00 93.56 153 LEU A CA 1
ATOM 1132 C C . LEU A 1 153 ? -2.694 5.482 -7.893 1.00 93.56 153 LEU A C 1
ATOM 1134 O O . LEU A 1 153 ? -2.213 5.168 -8.980 1.00 93.56 153 LEU A O 1
ATOM 1138 N N . ALA A 1 154 ? -2.100 6.336 -7.062 1.00 91.31 154 ALA A N 1
ATOM 1139 C CA . ALA A 1 154 ? -0.771 6.887 -7.289 1.00 91.31 154 ALA A CA 1
ATOM 1140 C C . ALA A 1 154 ? 0.233 6.157 -6.399 1.00 91.31 154 ALA A C 1
ATOM 1142 O O . ALA A 1 154 ? 0.251 6.356 -5.186 1.00 91.31 154 ALA A O 1
ATOM 1143 N N . ILE A 1 155 ? 1.033 5.289 -7.009 1.00 91.56 155 ILE A N 1
ATOM 1144 C CA . ILE A 1 155 ? 1.985 4.430 -6.316 1.00 91.56 155 ILE A CA 1
ATOM 1145 C C . ILE A 1 155 ? 3.340 5.098 -6.362 1.00 91.56 155 ILE A C 1
ATOM 1147 O O . ILE A 1 155 ? 3.902 5.315 -7.431 1.00 91.56 155 ILE A O 1
ATOM 1151 N N . THR A 1 156 ? 3.859 5.394 -5.185 1.00 90.75 156 THR A N 1
ATOM 1152 C CA . THR A 1 156 ? 5.166 6.005 -4.983 1.00 90.75 156 THR A CA 1
ATOM 1153 C C . THR A 1 156 ? 5.944 5.198 -3.953 1.00 90.75 156 THR A C 1
ATOM 1155 O O . THR A 1 156 ? 5.399 4.315 -3.275 1.00 90.75 156 THR A O 1
ATOM 1158 N N . LEU A 1 157 ? 7.231 5.502 -3.805 1.00 90.94 157 LEU A N 1
ATOM 1159 C CA . LEU A 1 157 ? 8.046 4.889 -2.762 1.00 90.94 157 LEU A CA 1
ATOM 1160 C C . LEU A 1 157 ? 7.488 5.187 -1.359 1.00 90.94 157 LEU A C 1
ATOM 1162 O O . LEU A 1 157 ? 7.407 4.299 -0.517 1.00 90.94 157 LEU A O 1
ATOM 1166 N N . GLU A 1 158 ? 7.067 6.423 -1.110 1.00 92.44 158 GLU A N 1
ATOM 1167 C CA . GLU A 1 158 ? 6.563 6.883 0.186 1.00 92.44 158 GLU A CA 1
ATOM 1168 C C . GLU A 1 158 ? 5.224 6.265 0.549 1.00 92.44 158 GLU A C 1
ATOM 1170 O O . GLU A 1 158 ? 5.038 5.841 1.686 1.00 92.44 158 GLU A O 1
ATOM 1175 N N . SER A 1 159 ? 4.296 6.209 -0.409 1.00 93.62 159 SER A N 1
ATOM 1176 C CA . SER A 1 159 ? 2.989 5.577 -0.197 1.00 93.62 159 SER A CA 1
ATOM 1177 C C . SER A 1 159 ? 3.142 4.082 0.063 1.00 93.62 159 SER A C 1
ATOM 1179 O O . SER A 1 159 ? 2.492 3.558 0.967 1.00 93.62 159 SER A O 1
ATOM 1181 N N . SER A 1 160 ? 4.080 3.425 -0.628 1.00 95.06 160 SER A N 1
ATOM 1182 C CA . SER A 1 160 ? 4.418 2.021 -0.377 1.00 95.06 160 SER A CA 1
ATOM 1183 C C . SER A 1 160 ? 5.023 1.815 1.014 1.00 95.06 160 SER A C 1
ATOM 1185 O O . SER A 1 160 ? 4.608 0.905 1.724 1.00 95.06 160 SER A O 1
ATOM 1187 N N . LEU A 1 161 ? 5.958 2.672 1.446 1.00 94.88 161 LEU A N 1
ATOM 1188 C CA . LEU A 1 161 ? 6.546 2.605 2.792 1.00 94.88 161 LEU A CA 1
ATOM 1189 C C . LEU A 1 161 ? 5.514 2.877 3.893 1.00 94.88 161 LEU A C 1
ATOM 1191 O O . LEU A 1 161 ? 5.500 2.170 4.901 1.00 94.88 161 LEU A O 1
ATOM 1195 N N . ALA A 1 162 ? 4.648 3.874 3.699 1.00 95.25 162 ALA A N 1
ATOM 1196 C CA . ALA A 1 162 ? 3.582 4.209 4.636 1.00 95.25 162 ALA A CA 1
ATOM 1197 C C . ALA A 1 162 ? 2.593 3.049 4.778 1.00 95.25 162 ALA A C 1
ATOM 1199 O O . ALA A 1 162 ? 2.289 2.631 5.894 1.00 95.25 162 ALA A O 1
ATOM 1200 N N . TYR A 1 163 ? 2.135 2.488 3.655 1.00 96.25 163 TYR A N 1
ATOM 1201 C CA . TYR A 1 163 ? 1.208 1.364 3.673 1.00 96.25 163 TYR A CA 1
ATOM 1202 C C . TYR A 1 163 ? 1.846 0.090 4.240 1.00 96.25 163 TYR A C 1
ATOM 1204 O O . TYR A 1 163 ? 1.237 -0.580 5.075 1.00 96.25 163 TYR A O 1
ATOM 1212 N N . TYR A 1 164 ? 3.096 -0.206 3.872 1.00 96.25 164 TYR A N 1
ATOM 1213 C CA . TYR A 1 164 ? 3.852 -1.307 4.466 1.00 96.25 164 TYR A CA 1
ATOM 1214 C C . TYR A 1 164 ? 3.938 -1.150 5.986 1.00 96.25 164 TYR A C 1
ATOM 1216 O O . TYR A 1 164 ? 3.506 -2.038 6.713 1.00 96.25 164 TYR A O 1
ATOM 1224 N N . GLY A 1 165 ? 4.413 -0.003 6.479 1.00 95.00 165 GLY A N 1
ATOM 1225 C CA . GLY A 1 165 ? 4.524 0.258 7.914 1.00 95.00 165 GLY A CA 1
ATOM 1226 C C . GLY A 1 165 ? 3.183 0.162 8.643 1.00 95.00 165 GLY A C 1
ATOM 1227 O O . GLY A 1 165 ? 3.105 -0.442 9.711 1.00 95.00 165 GLY A O 1
ATOM 1228 N N . PHE A 1 166 ? 2.119 0.695 8.041 1.00 94.62 166 PHE A N 1
ATOM 1229 C CA . PHE A 1 166 ? 0.757 0.577 8.555 1.00 94.62 166 PHE A CA 1
ATOM 1230 C C . PHE A 1 166 ? 0.328 -0.894 8.704 1.00 94.62 166 PHE A C 1
ATOM 1232 O O . PHE A 1 166 ? -0.131 -1.288 9.773 1.00 94.62 166 PHE A O 1
ATOM 1239 N N . THR A 1 167 ? 0.528 -1.726 7.677 1.00 95.69 167 THR A N 1
ATOM 1240 C CA . THR A 1 167 ? 0.171 -3.157 7.744 1.00 95.69 167 THR A CA 1
ATOM 1241 C C . THR A 1 167 ? 1.067 -3.955 8.694 1.00 95.69 167 THR A C 1
ATOM 1243 O O . THR A 1 167 ? 0.568 -4.842 9.380 1.00 95.69 167 THR A O 1
ATOM 1246 N N . GLN A 1 168 ? 2.354 -3.613 8.827 1.00 95.50 168 GLN A N 1
ATOM 1247 C CA . GLN A 1 168 ? 3.228 -4.231 9.832 1.00 95.50 168 GLN A CA 1
ATOM 1248 C C . GLN A 1 168 ? 2.737 -3.945 11.252 1.00 95.50 168 GLN A C 1
ATOM 1250 O O . GLN A 1 168 ? 2.698 -4.857 12.072 1.00 95.50 168 GLN A O 1
ATOM 1255 N N . ARG A 1 169 ? 2.268 -2.721 11.530 1.00 94.31 169 ARG A N 1
ATOM 1256 C CA . ARG A 1 169 ? 1.661 -2.397 12.829 1.00 94.31 169 ARG A CA 1
ATOM 1257 C C . ARG A 1 169 ? 0.420 -3.245 13.109 1.00 94.31 169 ARG A C 1
ATOM 1259 O O .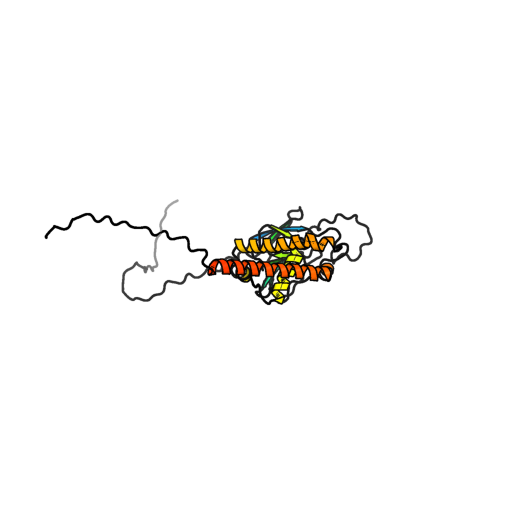 ARG A 1 169 ? 0.272 -3.743 14.219 1.00 94.31 169 ARG A O 1
ATOM 1266 N N . VAL A 1 170 ? -0.432 -3.462 12.102 1.00 94.62 170 VAL A N 1
ATOM 1267 C CA . VAL A 1 170 ? -1.603 -4.356 12.209 1.00 94.62 170 VAL A CA 1
ATOM 1268 C C . VAL A 1 170 ? -1.179 -5.791 12.545 1.00 94.62 170 VAL A C 1
ATOM 1270 O O . VAL A 1 170 ? -1.783 -6.416 13.416 1.00 94.62 170 VAL A O 1
ATOM 1273 N N . VAL A 1 171 ? -0.121 -6.297 11.904 1.00 96.06 171 VAL A N 1
ATOM 1274 C CA . VAL A 1 171 ? 0.443 -7.628 12.188 1.00 96.06 171 VAL A CA 1
ATOM 1275 C C . VAL A 1 171 ? 1.008 -7.710 13.607 1.00 96.06 171 VAL A C 1
ATOM 1277 O O . VAL A 1 171 ? 0.783 -8.708 14.292 1.00 96.06 171 VAL A O 1
ATOM 1280 N N . GLU A 1 172 ? 1.728 -6.682 14.056 1.00 95.00 172 GLU A N 1
ATOM 1281 C CA . GLU A 1 172 ? 2.300 -6.600 15.407 1.00 95.00 172 GLU A CA 1
ATOM 1282 C C . GLU A 1 172 ? 1.221 -6.569 16.495 1.00 95.00 172 GLU A C 1
ATOM 1284 O O . GLU A 1 172 ? 1.355 -7.251 17.512 1.00 95.00 172 GLU A O 1
ATOM 1289 N N . ASP A 1 173 ? 0.142 -5.816 16.270 1.00 93.38 173 ASP A N 1
ATOM 1290 C CA . ASP A 1 173 ? -0.995 -5.726 17.192 1.00 93.38 173 ASP A CA 1
ATOM 1291 C C . ASP A 1 173 ? -1.946 -6.929 17.095 1.00 93.38 173 ASP A C 1
ATOM 1293 O O . ASP A 1 173 ? -2.798 -7.119 17.967 1.00 93.38 173 ASP A O 1
ATOM 1297 N N . GLY A 1 174 ? -1.816 -7.748 16.046 1.00 92.88 174 GLY A N 1
ATOM 1298 C CA . GLY A 1 174 ? -2.723 -8.859 15.760 1.00 92.88 174 GLY A CA 1
ATOM 1299 C C . GLY A 1 174 ? -4.141 -8.401 15.412 1.00 92.88 174 GLY A C 1
ATOM 1300 O O . GLY A 1 174 ? -5.098 -9.125 15.684 1.00 92.88 174 GLY A O 1
ATOM 1301 N N . GLY A 1 175 ? -4.292 -7.192 14.863 1.00 91.75 175 GLY A N 1
ATOM 1302 C CA . GLY A 1 175 ? -5.599 -6.622 14.563 1.00 91.75 175 GLY A CA 1
ATOM 1303 C C . GLY A 1 175 ? -5.564 -5.202 14.004 1.00 91.75 175 GLY A C 1
ATOM 1304 O O . GLY A 1 175 ? -4.651 -4.423 14.256 1.00 91.75 175 GLY A O 1
ATOM 1305 N N . TRP A 1 176 ? -6.623 -4.827 13.284 1.00 89.12 176 TRP A N 1
ATOM 1306 C CA . TRP A 1 176 ? -6.770 -3.501 12.658 1.00 89.12 176 TRP A CA 1
ATOM 1307 C C . TRP A 1 176 ? -7.049 -2.355 13.646 1.00 89.12 176 TRP A C 1
ATOM 1309 O O . TRP A 1 176 ? -7.087 -1.189 13.251 1.00 89.12 176 TRP A O 1
ATOM 1319 N N . GLY A 1 177 ? -7.271 -2.660 14.929 1.00 86.69 177 GLY A N 1
ATOM 1320 C CA . GLY A 1 177 ? -7.488 -1.666 15.981 1.00 86.69 177 GLY A CA 1
ATOM 1321 C C . GLY A 1 177 ? -8.606 -0.674 15.640 1.00 86.69 177 GLY A C 1
ATOM 1322 O O . GLY A 1 177 ? -9.740 -1.065 15.354 1.00 86.69 177 GLY A O 1
ATOM 1323 N N . VAL A 1 178 ? -8.273 0.620 15.638 1.00 83.12 178 VAL A N 1
ATOM 1324 C CA . VAL A 1 178 ? -9.202 1.715 15.295 1.00 83.12 178 VAL A CA 1
ATOM 1325 C C . VAL A 1 178 ? -9.728 1.649 13.852 1.00 83.12 178 VAL A C 1
ATOM 1327 O O . VAL A 1 178 ? -10.769 2.229 13.555 1.00 83.12 178 VAL A O 1
ATOM 1330 N N . PHE A 1 179 ? -9.069 0.893 12.968 1.00 83.69 179 PHE A N 1
ATOM 1331 C CA . PHE A 1 179 ? -9.477 0.688 11.574 1.00 83.69 179 PHE A CA 1
ATOM 1332 C C . PHE A 1 179 ? -10.393 -0.524 11.376 1.00 83.69 179 PHE A C 1
ATOM 1334 O O . PHE A 1 179 ? -10.843 -0.760 10.255 1.00 83.69 179 PHE A O 1
ATOM 1341 N N . ARG A 1 180 ? -10.715 -1.278 12.437 1.00 85.56 180 ARG A N 1
ATOM 1342 C CA . ARG A 1 180 ? -11.528 -2.501 12.337 1.00 85.56 180 ARG A CA 1
ATOM 1343 C C . ARG A 1 180 ? -12.882 -2.275 11.659 1.00 85.56 180 ARG A C 1
ATOM 1345 O O . ARG A 1 180 ? -13.254 -3.049 10.791 1.00 85.56 180 ARG A O 1
ATOM 1352 N N . GLU A 1 181 ? -13.582 -1.189 11.980 1.00 80.19 181 GLU A N 1
ATOM 1353 C CA . GLU A 1 181 ? -14.883 -0.877 11.357 1.00 80.19 181 GLU A CA 1
ATOM 1354 C C . GLU A 1 181 ? -14.744 -0.587 9.847 1.00 80.19 181 GLU A C 1
ATOM 1356 O O . GLU A 1 181 ? -15.619 -0.905 9.048 1.00 80.19 181 GLU A O 1
ATOM 1361 N N . ILE A 1 182 ? -13.608 -0.016 9.431 1.00 82.00 182 ILE A N 1
ATOM 1362 C CA . ILE A 1 182 ? -13.304 0.265 8.020 1.00 82.00 182 ILE A CA 1
ATOM 1363 C C . ILE A 1 182 ? -12.942 -1.030 7.282 1.00 82.00 182 ILE A C 1
ATOM 1365 O O . ILE A 1 182 ? -13.275 -1.179 6.108 1.00 82.00 182 ILE A O 1
ATOM 1369 N N . PHE A 1 183 ? -12.297 -1.970 7.972 1.00 83.50 183 PHE A N 1
ATOM 1370 C CA . PHE A 1 183 ? -12.006 -3.311 7.473 1.00 83.50 183 PHE A CA 1
ATOM 1371 C C . PHE A 1 1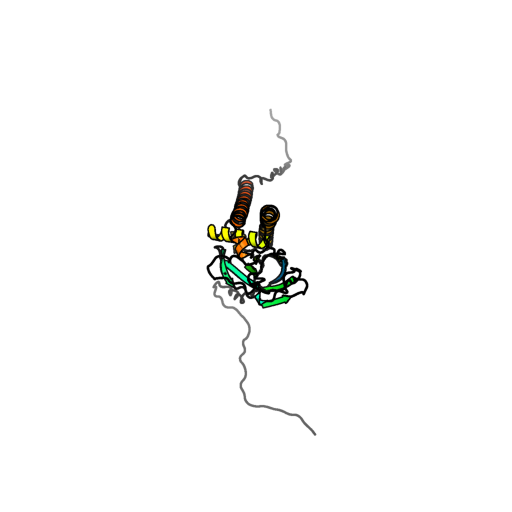83 ? -13.287 -4.150 7.288 1.00 83.50 183 PHE A C 1
ATOM 1373 O O . PHE A 1 183 ? -13.511 -4.673 6.193 1.00 83.50 183 PHE A O 1
ATOM 1380 N N . GLU A 1 184 ? -14.144 -4.233 8.314 1.00 83.31 184 GLU A N 1
ATOM 1381 C CA . GLU A 1 184 ? -15.354 -5.072 8.324 1.00 83.31 184 GLU A CA 1
ATOM 1382 C C . GLU A 1 184 ? -16.401 -4.550 7.319 1.00 83.31 184 GLU A C 1
ATOM 1384 O O . GLU A 1 184 ? -16.743 -5.232 6.343 1.00 83.31 184 GLU A O 1
ATOM 1389 N N . ASP A 1 185 ? -16.835 -3.298 7.486 1.00 81.25 185 ASP A N 1
ATOM 1390 C CA . ASP A 1 185 ? -17.985 -2.753 6.754 1.00 81.25 185 ASP A CA 1
ATOM 1391 C C . ASP A 1 185 ? -17.595 -2.024 5.459 1.00 81.25 185 ASP A C 1
ATOM 1393 O O . ASP A 1 185 ? -18.410 -1.885 4.544 1.00 81.25 185 ASP A O 1
ATOM 1397 N N . ALA A 1 186 ? -16.349 -1.546 5.371 1.00 83.38 186 ALA A N 1
ATOM 1398 C CA . ALA A 1 186 ? -15.805 -0.773 4.250 1.00 83.38 186 ALA A CA 1
ATOM 1399 C C . ALA A 1 186 ? -16.743 0.315 3.671 1.00 83.38 186 ALA A C 1
ATOM 1401 O O . ALA A 1 186 ? -16.906 0.404 2.448 1.00 83.38 186 ALA A O 1
ATOM 1402 N N . PRO A 1 187 ? -17.351 1.196 4.495 1.00 85.56 187 PRO A N 1
ATOM 1403 C CA . PRO A 1 187 ? -18.138 2.299 3.964 1.00 85.56 187 PRO A CA 1
ATOM 1404 C C . PRO A 1 187 ? -17.223 3.241 3.171 1.00 85.56 187 PRO A C 1
ATOM 1406 O O . PRO A 1 187 ? -16.233 3.748 3.701 1.00 85.56 187 PRO A O 1
ATOM 1409 N N . GLN A 1 188 ? -17.573 3.504 1.907 1.00 83.94 188 GLN A N 1
ATOM 1410 C CA . GLN A 1 188 ? -16.709 4.190 0.933 1.00 83.94 188 GLN A CA 1
ATOM 1411 C C . GLN A 1 188 ? -16.097 5.498 1.464 1.00 83.94 188 GLN A C 1
ATOM 1413 O O . GLN A 1 188 ? -14.912 5.752 1.268 1.00 83.94 188 GLN A O 1
ATOM 1418 N N . GLY A 1 189 ? -16.881 6.307 2.187 1.00 85.00 189 GLY A N 1
ATOM 1419 C CA . GLY A 1 189 ? -16.390 7.548 2.792 1.00 85.00 189 GLY A CA 1
ATOM 1420 C C . GLY A 1 189 ? -15.276 7.325 3.820 1.00 85.00 189 GLY A C 1
ATOM 1421 O O . GLY A 1 189 ? -14.294 8.058 3.820 1.00 85.00 189 GLY A O 1
ATOM 1422 N N . ARG A 1 190 ? -15.376 6.286 4.660 1.00 86.56 190 ARG A N 1
ATOM 1423 C CA . ARG A 1 190 ? -14.328 5.976 5.645 1.00 86.56 190 ARG A CA 1
ATOM 1424 C C . ARG A 1 190 ? -13.119 5.293 5.020 1.00 86.56 190 ARG A C 1
ATOM 1426 O O . ARG A 1 190 ? -12.007 5.563 5.451 1.00 86.56 190 ARG A O 1
ATOM 1433 N N . VAL A 1 191 ? -13.321 4.469 3.990 1.00 89.75 191 VAL A N 1
ATOM 1434 C CA . VAL A 1 191 ? -12.216 3.914 3.188 1.00 89.75 191 VAL A CA 1
ATOM 1435 C C . VAL A 1 191 ? -11.389 5.051 2.580 1.00 89.75 191 VAL A C 1
ATOM 1437 O O . VAL A 1 191 ? -10.163 5.027 2.656 1.00 89.75 191 VAL A O 1
ATOM 1440 N N . LEU A 1 192 ? -12.051 6.089 2.057 1.00 88.44 192 LEU A N 1
ATOM 1441 C CA . LEU A 1 192 ? -11.374 7.272 1.531 1.00 88.44 192 LEU A CA 1
ATOM 1442 C C . LEU A 1 192 ? -10.629 8.059 2.620 1.00 88.44 192 LEU A C 1
ATOM 1444 O O . LEU A 1 192 ? -9.504 8.484 2.373 1.00 88.44 192 LEU A O 1
ATOM 1448 N N . PHE A 1 193 ? -11.212 8.241 3.810 1.00 87.88 193 PHE A N 1
ATOM 1449 C CA . PHE A 1 193 ? -10.520 8.908 4.923 1.00 87.88 193 PHE A CA 1
ATOM 1450 C C . PHE A 1 193 ? -9.290 8.126 5.393 1.00 87.88 193 PHE A C 1
ATOM 1452 O O . PHE A 1 193 ? -8.217 8.708 5.506 1.00 87.88 193 PHE A O 1
ATOM 1459 N N . ALA A 1 194 ? -9.396 6.804 5.546 1.00 88.88 194 ALA A N 1
ATOM 1460 C CA . ALA A 1 194 ? -8.247 5.964 5.881 1.00 88.88 194 ALA A CA 1
ATOM 1461 C C . ALA A 1 194 ? -7.149 6.027 4.803 1.00 88.88 194 ALA A C 1
ATOM 1463 O O . ALA A 1 194 ? -5.961 6.062 5.118 1.00 88.88 194 ALA A O 1
ATOM 1464 N N . LEU A 1 195 ? -7.523 6.102 3.522 1.00 91.75 195 LEU A N 1
ATOM 1465 C CA . LEU A 1 195 ? -6.555 6.320 2.447 1.00 91.75 195 LEU A CA 1
ATOM 1466 C C . LEU A 1 195 ? -5.887 7.703 2.538 1.00 91.75 195 LEU A C 1
ATOM 1468 O O . LEU A 1 195 ? -4.681 7.812 2.327 1.00 91.75 195 LEU A O 1
ATOM 1472 N N . GLN A 1 196 ? -6.644 8.763 2.836 1.00 91.31 196 GLN A N 1
ATOM 1473 C CA . GLN A 1 196 ? -6.086 10.108 3.034 1.00 91.31 196 GLN A CA 1
ATOM 1474 C C . GLN A 1 196 ? -5.087 10.132 4.188 1.00 91.31 196 GLN A C 1
ATOM 1476 O O . GLN A 1 196 ? -4.020 10.724 4.068 1.00 91.31 196 GLN A O 1
ATOM 1481 N N . ASP A 1 197 ? -5.409 9.437 5.264 1.00 89.00 197 ASP A N 1
ATOM 1482 C CA . ASP A 1 197 ? -4.549 9.270 6.419 1.00 89.00 197 ASP A CA 1
ATOM 1483 C C . ASP A 1 197 ? -3.226 8.558 6.083 1.00 89.00 197 ASP A C 1
ATOM 1485 O O . ASP A 1 197 ? -2.147 9.057 6.413 1.00 89.00 197 ASP A O 1
ATOM 1489 N N . ILE A 1 198 ? -3.287 7.445 5.342 1.00 91.88 198 ILE A N 1
ATOM 1490 C CA . ILE A 1 198 ? -2.092 6.748 4.832 1.00 91.88 198 ILE A CA 1
ATOM 1491 C C . ILE A 1 198 ? -1.271 7.680 3.923 1.00 91.88 198 ILE A C 1
ATOM 1493 O O . ILE A 1 198 ? -0.044 7.729 4.018 1.00 91.88 198 ILE A O 1
ATOM 1497 N N . ASN A 1 199 ? -1.928 8.477 3.077 1.00 93.00 199 ASN A N 1
ATOM 1498 C CA . ASN A 1 199 ? -1.248 9.444 2.213 1.00 93.00 199 ASN A CA 1
ATOM 1499 C C . ASN A 1 199 ? -0.598 10.592 3.003 1.00 93.00 199 ASN A C 1
ATOM 1501 O O . ASN A 1 199 ? 0.489 11.040 2.640 1.00 93.00 199 ASN A O 1
ATOM 1505 N N . ASN A 1 200 ? -1.206 11.050 4.099 1.00 92.50 200 ASN A N 1
ATOM 1506 C CA . ASN A 1 200 ? -0.604 12.049 4.985 1.00 92.50 200 ASN A CA 1
ATOM 1507 C C . ASN A 1 200 ? 0.673 11.503 5.638 1.00 92.50 200 ASN A C 1
ATOM 1509 O O . ASN A 1 200 ? 1.681 12.209 5.712 1.00 92.50 200 ASN A O 1
ATOM 1513 N N . MET A 1 201 ? 0.664 10.227 6.039 1.00 91.75 201 MET A N 1
ATOM 1514 C CA . MET A 1 201 ? 1.862 9.539 6.522 1.00 91.75 201 MET A CA 1
ATOM 1515 C C . MET A 1 201 ? 2.943 9.460 5.435 1.00 91.75 201 MET A C 1
ATOM 1517 O O . MET A 1 201 ? 4.108 9.747 5.710 1.00 91.75 201 MET A O 1
ATOM 1521 N N . ALA A 1 202 ? 2.569 9.136 4.194 1.00 93.56 202 ALA A N 1
ATOM 1522 C CA . ALA A 1 202 ? 3.495 9.117 3.062 1.00 93.56 202 ALA A CA 1
ATOM 1523 C C . ALA A 1 202 ? 4.148 10.492 2.825 1.00 93.56 202 ALA A C 1
ATOM 1525 O O . ALA A 1 202 ? 5.359 10.579 2.626 1.00 93.56 202 ALA A O 1
ATOM 1526 N N . VAL A 1 203 ? 3.377 11.579 2.912 1.00 93.31 203 VAL A N 1
ATOM 1527 C CA . VAL A 1 203 ? 3.901 12.951 2.800 1.00 93.31 203 VAL A CA 1
ATOM 1528 C C . VAL A 1 203 ? 4.889 13.274 3.927 1.00 93.31 203 VAL A C 1
ATOM 1530 O O . VAL A 1 203 ? 5.959 13.817 3.661 1.00 93.31 203 VAL A O 1
ATOM 1533 N N . ASP A 1 204 ? 4.593 12.897 5.171 1.00 91.31 204 ASP A N 1
ATOM 1534 C CA . ASP A 1 204 ? 5.515 13.108 6.299 1.00 91.31 204 ASP A CA 1
ATOM 1535 C C . ASP A 1 204 ? 6.804 12.273 6.153 1.00 91.31 204 ASP A C 1
ATOM 1537 O O . ASP A 1 204 ? 7.906 12.752 6.446 1.00 91.31 204 ASP A O 1
ATOM 1541 N N . LEU A 1 205 ? 6.714 11.044 5.630 1.00 91.88 205 LEU A N 1
ATOM 1542 C CA . LEU A 1 205 ? 7.898 10.252 5.277 1.00 91.88 205 LEU A CA 1
ATOM 1543 C C . LEU A 1 205 ? 8.715 10.934 4.178 1.00 91.88 205 LEU A C 1
ATOM 1545 O O . LEU A 1 205 ? 9.925 11.098 4.350 1.00 91.88 205 LEU A O 1
ATOM 1549 N N . ARG A 1 206 ? 8.073 11.402 3.103 1.00 91.44 206 ARG A N 1
ATOM 1550 C CA . ARG A 1 206 ? 8.740 12.163 2.038 1.00 91.44 206 ARG A CA 1
ATOM 1551 C C . ARG A 1 206 ? 9.534 13.331 2.606 1.00 91.44 206 ARG A C 1
ATOM 1553 O O . ARG A 1 206 ? 10.703 13.505 2.287 1.00 91.44 206 ARG A O 1
ATOM 1560 N N . ASP A 1 207 ? 8.904 14.123 3.466 1.00 92.00 207 ASP A N 1
ATOM 1561 C CA . ASP A 1 207 ? 9.468 15.392 3.916 1.00 92.00 207 ASP A CA 1
ATOM 1562 C C . ASP A 1 207 ? 10.523 15.206 5.017 1.00 92.00 207 ASP A C 1
ATOM 1564 O O . ASP A 1 207 ? 11.330 16.107 5.260 1.00 92.00 207 ASP A O 1
ATOM 1568 N N . THR A 1 208 ? 10.560 14.045 5.684 1.00 90.06 208 THR A N 1
ATOM 1569 C CA . THR A 1 208 ? 11.428 13.845 6.857 1.00 90.06 208 THR A CA 1
ATOM 1570 C C . THR A 1 208 ? 12.438 12.712 6.735 1.00 90.06 208 THR A C 1
ATOM 1572 O O . THR A 1 208 ? 13.540 12.848 7.279 1.00 90.06 208 THR A O 1
ATOM 1575 N N . LEU A 1 209 ? 12.106 11.624 6.038 1.00 89.31 209 LEU A N 1
ATOM 1576 C CA . LEU A 1 209 ? 12.995 10.483 5.813 1.00 89.31 209 LEU A CA 1
ATOM 1577 C C . LEU A 1 209 ? 13.848 10.687 4.556 1.00 89.31 209 LEU A C 1
ATOM 1579 O O . LEU A 1 209 ? 15.067 10.535 4.625 1.00 89.31 209 LEU A O 1
ATOM 1583 N N . PHE A 1 210 ? 13.250 11.065 3.425 1.00 87.06 210 PHE A N 1
ATOM 1584 C CA . PHE A 1 210 ? 13.974 11.136 2.145 1.00 87.06 210 PHE A CA 1
ATOM 1585 C C . PHE A 1 210 ? 15.085 12.183 2.066 1.00 87.06 210 PHE A C 1
ATOM 1587 O O . PHE A 1 210 ? 16.104 11.889 1.447 1.00 87.06 210 PHE A O 1
ATOM 1594 N N . PRO A 1 211 ? 15.025 13.324 2.775 1.00 90.00 211 PRO A N 1
ATOM 1595 C CA . PRO A 1 211 ? 16.179 14.213 2.888 1.00 90.00 211 PRO A CA 1
ATOM 1596 C C . PRO A 1 211 ? 17.377 13.600 3.634 1.00 90.00 211 PRO A C 1
ATOM 1598 O O . PRO A 1 211 ? 18.467 14.167 3.605 1.00 90.00 211 PRO A O 1
ATOM 1601 N N . LYS A 1 212 ? 17.184 12.483 4.350 1.00 88.25 212 LYS A N 1
ATOM 1602 C CA . LYS A 1 212 ? 18.193 11.852 5.219 1.00 88.25 212 LYS A CA 1
ATOM 1603 C C . LYS A 1 212 ? 18.771 10.559 4.658 1.00 88.25 212 LYS A C 1
ATOM 1605 O O . LYS A 1 212 ? 19.711 10.026 5.247 1.00 88.25 212 LYS A O 1
ATOM 1610 N N . ILE A 1 213 ? 18.217 10.042 3.567 1.00 86.50 213 ILE A N 1
ATOM 1611 C CA . ILE A 1 213 ? 18.660 8.792 2.952 1.00 86.50 213 ILE A CA 1
ATOM 1612 C C . ILE A 1 213 ? 19.045 9.031 1.497 1.00 86.50 213 ILE A C 1
ATOM 1614 O O . ILE A 1 213 ? 18.483 9.888 0.824 1.00 86.50 213 ILE A O 1
ATOM 1618 N N . SER A 1 214 ? 20.007 8.255 1.006 1.00 83.44 214 SER A N 1
ATOM 1619 C CA . SER A 1 214 ? 20.251 8.145 -0.430 1.00 83.44 214 SER A CA 1
ATOM 1620 C C . SER A 1 214 ? 19.516 6.917 -0.942 1.00 83.44 214 SER A C 1
ATOM 1622 O O . SER A 1 214 ? 19.687 5.835 -0.388 1.00 83.44 214 SER A O 1
ATOM 1624 N N . VAL A 1 215 ? 18.722 7.083 -1.998 1.00 83.81 215 VAL A N 1
ATOM 1625 C CA . VAL A 1 215 ? 18.063 5.971 -2.704 1.00 83.81 215 VAL A CA 1
ATOM 1626 C C . VAL A 1 215 ? 18.920 5.430 -3.854 1.00 83.81 215 VAL A C 1
ATOM 1628 O O . VAL A 1 215 ? 18.579 4.420 -4.465 1.00 83.81 215 VAL A O 1
ATOM 1631 N N . GLN A 1 216 ? 20.045 6.089 -4.157 1.00 83.69 216 GLN A N 1
ATOM 1632 C CA . GLN A 1 216 ? 20.842 5.784 -5.339 1.00 83.69 216 GLN A CA 1
ATOM 1633 C C . GLN A 1 216 ? 21.525 4.417 -5.229 1.00 83.69 216 GLN A C 1
ATOM 1635 O O . GLN A 1 216 ? 22.290 4.165 -4.298 1.00 83.69 216 GLN A O 1
ATOM 1640 N N . GLY A 1 217 ? 21.281 3.558 -6.218 1.00 78.88 217 GLY A N 1
ATOM 1641 C CA . GLY A 1 217 ? 21.859 2.219 -6.309 1.00 78.88 217 GLY A CA 1
ATOM 1642 C C . GLY A 1 217 ? 21.266 1.199 -5.336 1.00 78.88 217 GLY A C 1
ATOM 1643 O O . GLY A 1 217 ? 21.714 0.056 -5.347 1.00 78.88 217 GLY A O 1
ATOM 1644 N N . LEU A 1 218 ? 20.269 1.581 -4.530 1.00 84.06 218 LEU A N 1
ATOM 1645 C CA . LEU A 1 218 ? 19.565 0.667 -3.634 1.00 84.06 218 LEU A CA 1
ATOM 1646 C C . LEU A 1 218 ? 18.343 0.074 -4.331 1.00 84.06 218 LEU A C 1
ATOM 1648 O O . LEU A 1 218 ? 17.609 0.773 -5.034 1.00 84.06 218 LEU A O 1
ATOM 1652 N N . THR A 1 219 ? 18.108 -1.211 -4.099 1.00 86.56 219 THR A N 1
ATOM 1653 C CA . THR A 1 219 ? 16.809 -1.833 -4.367 1.00 86.56 219 THR A CA 1
ATOM 1654 C C . THR A 1 219 ? 15.789 -1.409 -3.310 1.00 86.56 219 THR A C 1
ATOM 1656 O O . THR A 1 219 ? 16.150 -1.030 -2.194 1.00 86.56 219 THR A O 1
ATOM 1659 N N . LEU A 1 220 ? 14.494 -1.517 -3.626 1.00 88.69 220 LEU A N 1
ATOM 1660 C CA . LEU A 1 220 ? 13.425 -1.246 -2.656 1.00 88.69 220 LEU A CA 1
ATOM 1661 C C . LEU A 1 220 ? 13.563 -2.112 -1.401 1.00 88.69 220 LEU A C 1
ATOM 1663 O O . LEU A 1 220 ? 13.416 -1.623 -0.285 1.00 88.69 220 LEU A O 1
ATOM 1667 N N . LYS A 1 221 ? 13.925 -3.384 -1.578 1.00 90.00 221 LYS A N 1
ATOM 1668 C CA . LYS A 1 221 ? 14.155 -4.300 -0.463 1.00 90.00 221 LYS A CA 1
ATOM 1669 C C . LYS A 1 221 ? 15.287 -3.812 0.439 1.00 90.00 221 LYS A C 1
ATOM 1671 O O . LYS A 1 221 ? 15.096 -3.686 1.641 1.00 90.00 221 LYS A O 1
ATOM 1676 N N . GLU A 1 222 ? 16.446 -3.486 -0.132 1.00 89.94 222 GLU A N 1
ATOM 1677 C CA . GLU A 1 222 ? 17.579 -2.965 0.644 1.00 89.94 222 GLU A CA 1
ATOM 1678 C C . GLU A 1 222 ? 17.211 -1.670 1.371 1.00 89.94 222 GLU A C 1
ATOM 1680 O O . GLU A 1 222 ? 17.527 -1.525 2.552 1.00 89.94 222 GLU A O 1
ATOM 1685 N N . LEU A 1 223 ? 16.481 -0.771 0.706 1.00 90.75 223 LEU A N 1
ATOM 1686 C CA . LEU A 1 223 ? 15.988 0.461 1.312 1.00 90.75 223 LEU A CA 1
ATOM 1687 C C . LEU A 1 223 ? 15.107 0.182 2.540 1.00 90.75 223 LEU A C 1
ATOM 1689 O O . LEU A 1 223 ? 15.327 0.774 3.595 1.00 90.75 223 LEU A O 1
ATOM 1693 N N . MET A 1 224 ? 14.147 -0.741 2.425 1.00 91.69 224 MET A N 1
ATOM 1694 C CA . MET A 1 224 ? 13.238 -1.124 3.516 1.00 91.69 224 MET A CA 1
ATOM 1695 C C . MET A 1 224 ? 13.965 -1.788 4.692 1.00 91.69 224 MET A C 1
ATOM 1697 O O . MET A 1 224 ? 13.516 -1.670 5.830 1.00 91.69 224 MET A O 1
ATOM 1701 N N . THR A 1 225 ? 15.118 -2.417 4.448 1.00 91.56 225 THR A N 1
ATOM 1702 C CA . THR A 1 225 ? 15.955 -3.002 5.511 1.00 91.56 225 THR A CA 1
ATOM 1703 C C . THR A 1 225 ? 16.853 -1.993 6.232 1.00 91.56 225 THR A C 1
ATOM 1705 O O . THR A 1 225 ? 17.475 -2.333 7.242 1.00 91.56 225 THR A O 1
ATOM 1708 N N . LEU A 1 226 ? 16.956 -0.748 5.750 1.00 91.50 226 LEU A N 1
ATOM 1709 C CA . LEU A 1 226 ? 17.765 0.266 6.422 1.00 91.50 226 LEU A CA 1
ATOM 1710 C C . LEU A 1 226 ? 17.153 0.617 7.781 1.00 91.50 226 LEU A C 1
ATOM 1712 O O . LEU A 1 226 ? 15.993 1.015 7.875 1.00 91.50 226 LEU A O 1
ATOM 1716 N N . SER A 1 227 ? 17.969 0.587 8.835 1.00 92.06 227 SER A N 1
ATOM 1717 C CA . SER A 1 227 ? 17.517 0.878 10.204 1.00 92.06 227 SER A CA 1
ATOM 1718 C C . SER A 1 227 ? 16.879 2.263 10.353 1.00 92.06 227 SER A C 1
ATOM 1720 O O . SER A 1 227 ? 15.923 2.430 11.110 1.00 92.06 227 SER A O 1
ATOM 1722 N N . ILE A 1 228 ? 17.364 3.268 9.615 1.00 89.69 228 ILE A N 1
ATOM 1723 C CA . ILE A 1 228 ? 16.762 4.608 9.587 1.00 89.69 228 ILE A CA 1
ATOM 1724 C C . ILE A 1 228 ? 15.370 4.597 8.944 1.00 89.69 228 ILE A C 1
ATOM 1726 O O . ILE A 1 228 ? 14.466 5.250 9.453 1.00 89.69 228 ILE A O 1
ATOM 1730 N N . VAL A 1 229 ? 15.179 3.824 7.871 1.00 91.69 229 VAL A N 1
ATOM 1731 C CA . VAL A 1 229 ? 13.884 3.688 7.194 1.00 91.69 229 VAL A CA 1
ATOM 1732 C C . VAL A 1 229 ? 12.903 2.974 8.115 1.00 91.69 229 VAL A C 1
ATOM 1734 O O . VAL A 1 229 ? 11.816 3.497 8.347 1.00 91.69 229 VAL A O 1
ATOM 1737 N N . GLN A 1 230 ? 13.307 1.857 8.723 1.00 92.50 230 GLN A N 1
ATOM 1738 C CA . GLN A 1 230 ? 12.476 1.108 9.670 1.00 92.50 230 GLN A CA 1
ATOM 1739 C C . GLN A 1 230 ? 12.086 1.956 10.885 1.00 92.50 230 GLN A C 1
ATOM 1741 O O . GLN A 1 230 ? 10.905 2.088 11.191 1.00 92.50 230 GLN A O 1
ATOM 1746 N N . SER A 1 231 ? 13.060 2.584 11.550 1.00 91.31 231 SER A N 1
ATOM 1747 C CA . SER A 1 231 ? 12.807 3.372 12.765 1.00 91.31 231 SER A CA 1
ATOM 1748 C C . SER A 1 231 ? 11.954 4.613 12.509 1.00 91.31 231 SER A C 1
ATOM 1750 O O . SER A 1 231 ? 11.050 4.900 13.293 1.00 91.31 231 SER A O 1
ATOM 1752 N N . MET A 1 232 ? 12.197 5.345 11.414 1.00 90.31 232 MET A N 1
ATOM 1753 C CA . MET A 1 232 ? 11.373 6.505 11.074 1.00 90.31 232 MET A CA 1
ATOM 1754 C C . MET A 1 232 ? 9.969 6.086 10.647 1.00 90.31 232 MET A C 1
ATOM 1756 O O . MET A 1 232 ? 9.012 6.701 11.106 1.00 90.31 232 MET A O 1
ATOM 1760 N N . THR A 1 233 ? 9.837 5.034 9.834 1.00 90.62 233 THR A N 1
ATOM 1761 C CA . THR A 1 233 ? 8.527 4.517 9.409 1.00 90.62 233 THR A CA 1
ATOM 1762 C C . THR A 1 233 ? 7.719 4.043 10.610 1.00 90.62 233 THR A C 1
ATOM 1764 O O . THR A 1 233 ? 6.616 4.539 10.817 1.00 90.62 233 THR A O 1
ATOM 1767 N N . ALA A 1 234 ? 8.292 3.195 11.468 1.00 90.69 234 ALA A N 1
ATOM 1768 C CA . ALA A 1 234 ? 7.637 2.731 12.690 1.00 90.69 234 ALA A CA 1
ATOM 1769 C C . ALA A 1 234 ? 7.241 3.898 13.608 1.00 90.69 234 ALA A C 1
ATOM 1771 O O . ALA A 1 234 ? 6.111 3.955 14.078 1.00 90.69 234 ALA A O 1
ATOM 1772 N N . GLY A 1 235 ? 8.127 4.883 13.801 1.00 88.38 235 GLY A N 1
ATOM 1773 C CA . GLY A 1 235 ? 7.817 6.068 14.603 1.00 88.38 235 GLY A CA 1
ATOM 1774 C C . GLY A 1 235 ? 6.679 6.922 14.030 1.00 88.38 235 GLY A C 1
ATOM 1775 O O . GLY A 1 235 ? 5.887 7.472 14.798 1.00 88.38 235 GLY A O 1
ATOM 1776 N N . ARG A 1 236 ? 6.565 7.037 12.697 1.00 89.75 236 ARG A N 1
ATOM 1777 C CA . ARG A 1 236 ? 5.449 7.755 12.051 1.00 89.75 236 ARG A CA 1
ATOM 1778 C C . ARG A 1 236 ? 4.145 6.982 12.136 1.00 89.75 236 ARG A C 1
ATOM 1780 O O . ARG A 1 236 ? 3.123 7.585 12.450 1.00 89.75 236 ARG A O 1
ATOM 1787 N N . VAL A 1 237 ? 4.193 5.674 11.912 1.00 89.00 237 VAL A N 1
ATOM 1788 C CA . VAL A 1 237 ? 3.032 4.793 12.058 1.00 89.00 237 VAL A CA 1
ATOM 1789 C C . VAL A 1 237 ? 2.519 4.835 13.495 1.00 89.00 237 VAL A C 1
ATOM 1791 O O . VAL A 1 237 ? 1.337 5.077 13.707 1.00 89.00 237 VAL A O 1
ATOM 1794 N N . GLU A 1 238 ? 3.395 4.704 14.488 1.00 89.44 238 GLU A N 1
ATOM 1795 C CA . GLU A 1 238 ? 3.002 4.729 15.899 1.00 89.44 238 GLU A CA 1
ATOM 1796 C C . GLU A 1 238 ? 2.350 6.056 16.297 1.00 89.44 238 GLU A C 1
ATOM 1798 O O . GLU A 1 238 ? 1.283 6.085 16.919 1.00 89.44 238 GLU A O 1
ATOM 1803 N N . ARG A 1 239 ? 2.960 7.173 15.884 1.00 87.06 239 ARG A N 1
ATOM 1804 C CA . ARG A 1 239 ? 2.383 8.501 16.091 1.00 87.06 239 ARG A CA 1
ATOM 1805 C C . ARG A 1 239 ? 0.992 8.596 15.469 1.00 87.06 239 ARG A C 1
ATOM 1807 O O . ARG A 1 239 ? 0.073 9.089 16.115 1.00 87.06 239 ARG A O 1
ATOM 1814 N N . PHE A 1 240 ? 0.845 8.110 14.244 1.00 86.56 240 PHE A N 1
ATOM 1815 C CA . PHE A 1 240 ? -0.417 8.126 13.525 1.00 86.56 240 PHE A CA 1
ATOM 1816 C C . PHE A 1 240 ? -1.504 7.300 14.236 1.00 86.56 240 PHE A C 1
ATOM 1818 O O . PHE A 1 240 ? -2.589 7.819 14.493 1.00 86.56 240 PHE A O 1
ATOM 1825 N N . PHE A 1 241 ? -1.216 6.057 14.634 1.00 86.69 241 PHE A N 1
ATOM 1826 C CA . PHE A 1 241 ? -2.162 5.228 15.396 1.00 86.69 241 PHE A CA 1
ATOM 1827 C C . PHE A 1 241 ? -2.552 5.883 16.729 1.00 86.69 241 PHE A C 1
ATOM 1829 O O . PHE A 1 241 ? -3.728 5.873 17.100 1.00 86.69 241 PHE A O 1
ATOM 1836 N N . THR A 1 242 ? -1.592 6.504 17.419 1.00 86.25 242 THR A N 1
ATOM 1837 C CA . THR A 1 242 ? -1.842 7.236 18.670 1.00 86.25 242 THR A CA 1
ATOM 1838 C C . THR A 1 242 ? -2.756 8.445 18.453 1.00 86.25 242 THR A C 1
ATOM 1840 O O . THR A 1 242 ? -3.702 8.639 19.216 1.00 86.25 242 THR A O 1
ATOM 1843 N N . GLU A 1 243 ? -2.511 9.248 17.414 1.00 86.00 243 GLU A N 1
ATOM 1844 C CA . GLU A 1 243 ? -3.335 10.419 17.079 1.00 86.00 243 GLU A CA 1
ATOM 1845 C C . GLU A 1 243 ? -4.772 10.011 16.713 1.00 86.00 243 GLU A C 1
ATOM 1847 O O . GLU A 1 243 ? -5.725 10.643 17.170 1.00 86.00 243 GLU A O 1
ATOM 1852 N N . GLN A 1 244 ? -4.946 8.913 15.973 1.00 84.31 244 GLN A N 1
ATOM 1853 C CA . GLN A 1 244 ? -6.268 8.378 15.623 1.00 84.31 244 GLN A CA 1
ATOM 1854 C C . GLN A 1 244 ? -7.025 7.849 16.846 1.00 84.31 244 GLN A C 1
ATOM 1856 O O . GLN A 1 244 ? -8.209 8.138 17.028 1.00 84.31 244 GLN A O 1
ATOM 1861 N N . ALA A 1 245 ? -6.341 7.116 17.729 1.00 83.06 245 ALA A N 1
ATOM 1862 C CA . ALA A 1 245 ? -6.933 6.642 18.977 1.00 83.06 245 ALA A CA 1
ATOM 1863 C C . ALA A 1 245 ? -7.352 7.807 19.891 1.00 83.06 245 ALA A C 1
ATOM 1865 O O . ALA A 1 245 ? -8.447 7.777 20.457 1.00 83.06 245 ALA A O 1
ATOM 1866 N N . ALA A 1 246 ? -6.521 8.851 19.992 1.00 80.12 246 ALA A N 1
ATOM 1867 C CA . ALA A 1 246 ? -6.833 10.054 20.760 1.00 80.12 246 ALA A CA 1
ATOM 1868 C C . ALA A 1 246 ? -8.042 10.807 20.182 1.00 80.12 246 ALA A C 1
ATOM 1870 O O . ALA A 1 246 ? -8.952 11.152 20.931 1.00 80.12 246 ALA A O 1
ATOM 1871 N N . ALA A 1 247 ? -8.109 10.987 18.858 1.00 81.62 247 ALA A N 1
ATOM 1872 C CA . ALA A 1 247 ? -9.242 11.645 18.207 1.00 81.62 247 ALA A CA 1
ATOM 1873 C C . ALA A 1 247 ? -10.573 10.914 18.470 1.00 81.62 247 ALA A C 1
ATOM 1875 O O . ALA A 1 247 ? -11.595 11.550 18.733 1.00 81.62 247 ALA A O 1
ATOM 1876 N N . ILE A 1 248 ? -10.569 9.577 18.450 1.00 77.38 248 ILE A N 1
ATOM 1877 C CA . ILE A 1 248 ? -11.758 8.772 18.770 1.00 77.38 248 ILE A CA 1
ATOM 1878 C C . ILE A 1 248 ? -12.143 8.919 20.246 1.00 77.38 248 ILE A C 1
ATOM 1880 O O . ILE A 1 248 ? -13.327 9.086 20.548 1.00 77.38 248 ILE A O 1
ATOM 1884 N N . ALA A 1 249 ? -11.168 8.870 21.157 1.00 73.75 249 ALA A N 1
ATOM 1885 C CA . ALA A 1 249 ? -11.412 9.042 22.586 1.00 73.75 249 ALA A CA 1
ATOM 1886 C C . ALA A 1 249 ? -12.002 10.429 22.899 1.00 73.75 249 ALA A C 1
ATOM 1888 O O . ALA A 1 249 ? -12.976 10.521 23.646 1.00 73.75 249 ALA A O 1
ATOM 1889 N N . ASP A 1 250 ? -11.485 11.484 22.264 1.00 75.25 250 ASP A N 1
ATOM 1890 C CA . ASP A 1 250 ? -12.003 12.849 22.396 1.00 75.25 250 ASP A CA 1
ATOM 1891 C C . ASP A 1 250 ? -13.449 12.960 21.889 1.00 75.25 250 ASP A C 1
ATOM 1893 O O . ASP A 1 250 ? -14.300 13.550 22.557 1.00 75.25 250 ASP A O 1
ATOM 1897 N N . ILE A 1 251 ? -13.774 12.347 20.743 1.00 72.56 251 ILE A N 1
ATOM 1898 C CA . ILE A 1 251 ? -15.156 12.298 20.235 1.00 72.56 251 ILE A CA 1
ATOM 1899 C C . ILE A 1 251 ? -16.069 11.572 21.228 1.00 72.56 251 ILE A C 1
ATOM 1901 O O . ILE A 1 251 ? -17.173 12.045 21.506 1.00 72.56 251 ILE A O 1
ATOM 1905 N N . GLN A 1 252 ? -15.629 10.439 21.781 1.00 72.81 252 GLN A N 1
ATOM 1906 C CA . GLN A 1 252 ? -16.410 9.698 22.773 1.00 72.81 252 GLN A CA 1
ATOM 1907 C C . GLN A 1 252 ? -16.650 10.528 24.035 1.00 72.81 252 GLN A C 1
ATOM 1909 O O . GLN A 1 252 ? -17.788 10.567 24.498 1.00 72.81 252 GLN A O 1
ATOM 1914 N N . ALA A 1 253 ? -15.631 11.239 24.527 1.00 71.81 253 ALA A N 1
ATOM 1915 C CA . ALA A 1 253 ? -15.754 12.149 25.663 1.00 71.81 253 ALA A CA 1
ATOM 1916 C C . ALA A 1 253 ? -16.761 13.277 25.382 1.00 71.81 253 ALA A C 1
ATOM 1918 O O . ALA A 1 253 ? -17.648 13.529 26.192 1.00 71.81 253 ALA A O 1
ATOM 1919 N N . ILE A 1 254 ? -16.714 13.904 24.199 1.00 65.56 254 ILE A N 1
ATOM 1920 C CA . ILE A 1 254 ? -17.692 14.935 23.801 1.00 65.56 254 ILE A CA 1
ATOM 1921 C C . ILE A 1 254 ? -19.125 14.378 23.798 1.00 65.56 254 ILE A C 1
ATOM 1923 O O . ILE A 1 254 ? -20.060 15.055 24.241 1.00 65.56 254 ILE A O 1
ATOM 1927 N N . LEU A 1 255 ? -19.314 13.153 23.298 1.00 69.25 255 LEU A N 1
ATOM 1928 C CA . LEU A 1 255 ? -20.628 12.510 23.230 1.00 69.25 255 LEU A CA 1
ATOM 1929 C C . LEU A 1 255 ? -21.136 12.067 24.613 1.00 69.25 255 LEU A C 1
ATOM 1931 O O . LEU A 1 255 ? -22.339 12.179 24.877 1.00 69.25 255 LEU A O 1
ATOM 1935 N N . SER A 1 256 ? -20.246 11.600 25.496 1.00 72.88 256 SER A N 1
ATOM 1936 C CA . SER A 1 256 ? -20.588 11.152 26.853 1.00 72.88 256 SER A CA 1
ATOM 1937 C C . SER A 1 256 ? -20.793 12.300 27.837 1.00 72.88 256 SER A C 1
ATOM 1939 O O . SER A 1 256 ? -21.671 12.205 28.695 1.00 72.88 256 SER A O 1
ATOM 1941 N N . ASP A 1 257 ? -20.050 13.398 27.691 1.00 68.81 257 ASP A N 1
ATOM 1942 C CA . ASP A 1 257 ? -20.050 14.523 28.638 1.00 68.81 257 ASP A CA 1
ATOM 1943 C C . ASP A 1 257 ? -21.231 15.491 28.432 1.00 68.81 257 ASP A C 1
ATOM 1945 O O . ASP A 1 257 ? -21.340 16.519 29.099 1.00 68.81 257 ASP A O 1
ATOM 1949 N N . GLY A 1 258 ? -22.178 15.150 27.551 1.00 49.38 258 GLY A N 1
ATOM 1950 C CA . GLY A 1 258 ? -23.508 15.764 27.545 1.00 49.38 258 GLY A CA 1
ATOM 1951 C C . GLY A 1 258 ? -23.590 17.176 26.957 1.00 49.38 258 GLY A C 1
ATOM 1952 O O . GLY A 1 258 ? -24.600 17.853 27.158 1.00 49.38 258 GLY A O 1
ATOM 1953 N N . TYR A 1 259 ? -22.606 17.617 26.166 1.00 55.00 259 TYR A N 1
ATOM 1954 C CA . TYR A 1 259 ? -22.631 18.923 25.478 1.00 55.00 259 TYR A CA 1
ATOM 1955 C C . TYR A 1 259 ? -23.768 19.084 24.442 1.00 55.00 259 TYR A C 1
ATOM 1957 O O . TYR A 1 259 ? -23.908 20.141 23.830 1.00 55.00 259 TYR A O 1
ATOM 1965 N N . TRP A 1 260 ? -24.611 18.063 24.254 1.00 53.84 260 TRP A N 1
ATOM 1966 C CA . TRP A 1 260 ? -25.753 18.056 23.339 1.00 53.84 260 TRP A CA 1
ATOM 1967 C C . TRP A 1 260 ? -27.110 18.338 24.002 1.00 53.84 260 TRP A C 1
ATOM 1969 O O . TRP A 1 260 ? -28.133 18.206 23.328 1.00 53.84 260 TRP A O 1
ATOM 1979 N N . GLN A 1 261 ? -27.174 18.790 25.266 1.00 44.84 261 GLN A N 1
ATOM 1980 C CA . GLN A 1 261 ? -28.396 19.449 25.754 1.00 44.84 261 GLN A CA 1
ATOM 1981 C C . GLN A 1 261 ? -28.603 20.781 25.013 1.00 44.84 261 GLN A C 1
ATOM 1983 O O . GLN A 1 261 ? -28.328 21.869 25.517 1.00 44.84 261 GLN A O 1
ATOM 1988 N N . VAL A 1 262 ? -29.127 20.689 23.790 1.00 46.41 262 VAL A N 1
ATOM 1989 C CA . VAL A 1 262 ? -29.820 21.782 23.122 1.00 46.41 262 VAL A CA 1
ATOM 1990 C C . VAL A 1 262 ? -30.929 22.196 24.075 1.00 46.41 262 VAL A C 1
ATOM 1992 O O . 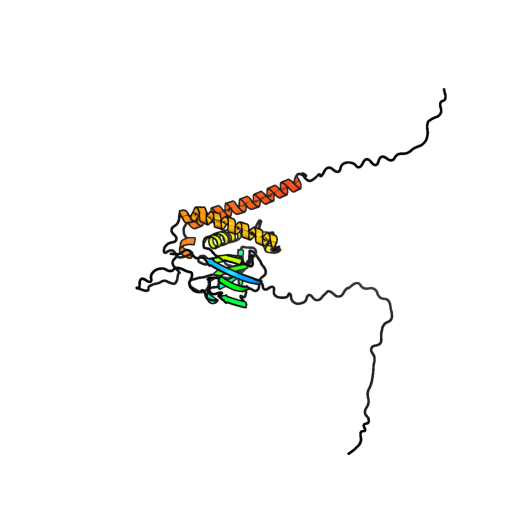VAL A 1 262 ? -31.801 21.389 24.399 1.00 46.41 262 VAL A O 1
ATOM 1995 N N . ALA A 1 263 ? -30.855 23.429 24.572 1.00 43.53 263 ALA A N 1
ATOM 1996 C CA . ALA A 1 263 ? -31.845 23.995 25.468 1.00 43.53 263 ALA A CA 1
ATOM 1997 C C . ALA A 1 263 ? -33.248 23.801 24.874 1.00 43.53 263 ALA A C 1
ATOM 1999 O O . ALA A 1 263 ? -33.663 24.521 23.964 1.00 43.53 263 ALA A O 1
ATOM 2000 N N . ALA A 1 264 ? -33.991 22.830 25.403 1.00 43.09 264 ALA A N 1
ATOM 2001 C CA . ALA A 1 264 ? -35.430 22.798 25.266 1.00 43.09 264 ALA A CA 1
ATOM 2002 C C . ALA A 1 264 ? -35.952 24.002 26.055 1.00 43.09 264 ALA A C 1
ATOM 2004 O O . ALA A 1 264 ? -36.161 23.934 27.265 1.00 43.09 264 ALA A O 1
ATOM 2005 N N . LEU A 1 265 ? -36.087 25.144 25.376 1.00 39.25 265 LEU A N 1
ATOM 2006 C CA . LEU A 1 265 ? -36.849 26.273 25.892 1.00 39.25 265 LEU A CA 1
ATOM 2007 C C . LEU A 1 265 ? -38.232 25.736 26.292 1.00 39.25 265 LEU A C 1
ATOM 2009 O O . LEU A 1 265 ? -38.899 25.126 25.449 1.00 39.25 265 LEU A O 1
ATOM 2013 N N . PRO A 1 266 ? -38.688 25.925 27.541 1.00 37.91 266 PRO A N 1
ATOM 2014 C CA . PRO A 1 266 ? -40.035 25.532 27.899 1.00 37.91 266 PRO A CA 1
ATOM 2015 C C . PRO A 1 266 ? -41.000 26.390 27.080 1.00 37.91 266 PRO A C 1
ATOM 2017 O O . PRO A 1 266 ? -41.079 27.607 27.257 1.00 37.91 266 PRO A O 1
ATOM 2020 N N . ILE A 1 267 ? -41.743 25.756 26.172 1.00 37.44 267 ILE A N 1
ATOM 2021 C CA . ILE A 1 267 ? -42.945 26.353 25.599 1.00 37.44 267 ILE A CA 1
ATOM 2022 C C . ILE A 1 267 ? -43.913 26.523 26.771 1.00 37.44 267 ILE A C 1
ATOM 2024 O O . ILE A 1 267 ? -44.574 25.578 27.201 1.00 37.44 267 ILE A O 1
ATOM 2028 N N . ILE A 1 268 ? -43.968 27.735 27.319 1.00 35.31 268 ILE A N 1
ATOM 2029 C CA . ILE A 1 268 ? -45.051 28.161 28.199 1.00 35.31 268 ILE A CA 1
ATOM 2030 C C . ILE A 1 268 ? -46.306 28.185 27.326 1.00 35.31 268 ILE A C 1
ATOM 2032 O O . ILE A 1 268 ? -46.565 29.148 26.605 1.00 35.31 268 ILE A O 1
ATOM 2036 N N . VAL A 1 269 ? -47.091 27.110 27.373 1.00 36.06 269 VAL A N 1
ATOM 2037 C CA . VAL A 1 269 ? -48.483 27.152 26.928 1.00 36.06 269 VAL A CA 1
ATOM 2038 C C . VAL A 1 269 ? -49.238 27.960 27.979 1.00 36.06 269 VAL A C 1
ATOM 2040 O O . VAL A 1 269 ? -49.684 27.435 28.997 1.00 36.06 269 VAL A O 1
ATOM 2043 N N . ALA A 1 270 ? -49.336 29.269 27.757 1.00 34.88 270 ALA A N 1
ATOM 2044 C CA . ALA A 1 270 ? -50.247 30.125 28.496 1.00 34.88 270 ALA A CA 1
ATOM 2045 C C . ALA A 1 270 ? -51.684 29.738 28.113 1.00 34.88 270 ALA A C 1
ATOM 2047 O O . ALA A 1 270 ? -52.244 30.235 27.136 1.00 34.88 270 ALA A O 1
ATOM 2048 N N . ALA A 1 271 ? -52.280 28.818 28.871 1.00 37.44 271 ALA A N 1
ATOM 2049 C CA . ALA A 1 271 ? -53.717 28.607 28.850 1.00 37.44 271 ALA A CA 1
ATOM 2050 C C . ALA A 1 271 ? -54.388 29.837 29.481 1.00 37.44 271 ALA A C 1
ATOM 2052 O O . ALA A 1 271 ? -54.438 29.989 30.701 1.00 37.44 271 ALA A O 1
ATOM 2053 N N . VAL A 1 272 ? -54.876 30.743 28.634 1.00 33.16 272 VAL A N 1
ATOM 2054 C CA . VAL A 1 272 ? -55.762 31.840 29.032 1.00 33.16 272 VAL A CA 1
ATOM 2055 C C . VAL A 1 272 ? -57.121 31.232 29.387 1.00 33.16 272 VAL A C 1
ATOM 2057 O O . VAL A 1 272 ? -57.935 30.963 28.509 1.00 33.16 272 VAL A O 1
ATOM 2060 N N . PHE A 1 273 ? -57.366 31.005 30.678 1.00 33.19 273 PHE A N 1
ATOM 2061 C CA . PHE A 1 273 ? -58.715 30.803 31.208 1.00 33.19 273 PHE A CA 1
ATOM 2062 C C . PHE A 1 273 ? -59.277 32.156 31.661 1.00 33.19 273 PHE A C 1
ATOM 2064 O O . PHE A 1 273 ? -58.754 32.800 32.568 1.00 33.19 273 PHE A O 1
ATOM 2071 N N . TRP A 1 274 ? -60.338 32.596 30.987 1.00 30.48 274 TRP A N 1
ATOM 2072 C CA . TRP A 1 274 ? -61.211 33.694 31.403 1.00 30.48 274 TRP A CA 1
ATOM 2073 C C . TRP A 1 274 ? -62.302 33.185 32.364 1.00 30.48 274 TRP A C 1
ATOM 2075 O O . TRP A 1 274 ? -62.689 32.023 32.271 1.00 30.48 274 TRP A O 1
ATOM 2085 N N . SER A 1 275 ? -62.867 34.111 33.161 1.00 32.19 275 SER A N 1
ATOM 2086 C CA . SER A 1 275 ? -64.091 33.999 33.997 1.00 32.19 275 SER A CA 1
ATOM 2087 C C . SER A 1 275 ? -63.882 33.369 35.388 1.00 32.19 275 SER A C 1
ATOM 2089 O O . SER A 1 275 ? -63.443 32.236 35.480 1.00 32.19 275 SER A O 1
ATOM 2091 N N . THR A 1 276 ? -64.193 33.970 36.546 1.00 36.84 276 THR A N 1
ATOM 2092 C CA . THR A 1 276 ? -64.979 35.162 36.939 1.00 36.84 276 THR A CA 1
ATOM 2093 C C . THR A 1 276 ? -64.632 35.513 38.401 1.00 36.84 276 THR A C 1
ATOM 2095 O O . THR A 1 276 ? -64.273 34.631 39.176 1.00 36.84 276 THR A O 1
ATOM 2098 N N . ALA A 1 277 ? -64.742 36.793 38.768 1.00 36.72 277 ALA A N 1
ATOM 2099 C CA . ALA A 1 277 ? -64.398 37.367 40.074 1.00 36.72 277 ALA A CA 1
ATOM 2100 C C . ALA A 1 277 ? -65.177 36.785 41.286 1.00 36.72 277 ALA A C 1
ATOM 2102 O O . ALA A 1 277 ? -66.326 36.369 41.124 1.00 36.72 277 ALA A O 1
ATOM 2103 N N . PRO A 1 278 ? -64.602 36.816 42.509 1.00 41.53 278 PRO A N 1
ATOM 2104 C CA . PRO A 1 278 ? -65.297 36.448 43.740 1.00 41.53 278 PRO A CA 1
ATOM 2105 C C . PRO A 1 278 ? -66.157 37.597 44.295 1.00 41.53 278 PRO A C 1
ATOM 2107 O O . PRO A 1 278 ? -65.728 38.748 44.372 1.00 41.53 278 PRO A O 1
ATOM 2110 N N . ASN A 1 279 ? -67.374 37.247 44.718 1.00 39.78 279 ASN A N 1
ATOM 2111 C CA . ASN A 1 279 ? -68.289 38.110 45.461 1.00 39.78 279 ASN A CA 1
ATOM 2112 C C . ASN A 1 279 ? -67.727 38.485 46.841 1.00 39.78 279 ASN A C 1
ATOM 2114 O O . ASN A 1 279 ? -67.240 37.635 47.585 1.00 39.78 279 ASN A O 1
ATOM 2118 N N . MET A 1 280 ? -67.888 39.764 47.180 1.00 32.59 280 MET A N 1
ATOM 2119 C CA . MET A 1 280 ? -67.742 40.343 48.515 1.00 32.59 280 MET A CA 1
ATOM 2120 C C . MET A 1 280 ? -68.790 39.768 49.480 1.00 32.59 280 MET A C 1
ATOM 2122 O O . MET A 1 280 ? -69.971 39.777 49.143 1.00 32.59 280 MET A O 1
ATOM 2126 N N . MET A 1 281 ? -68.376 39.379 50.690 1.00 34.72 281 MET A N 1
ATOM 2127 C CA . MET A 1 281 ? -69.147 39.553 51.932 1.00 34.72 281 MET A CA 1
ATOM 2128 C C . MET A 1 281 ? -68.198 39.558 53.138 1.00 34.72 281 MET A C 1
ATOM 2130 O O . MET A 1 281 ? -67.719 38.503 53.550 1.00 34.72 281 MET A O 1
ATOM 2134 N N . ALA A 1 282 ? -67.934 40.751 53.669 1.00 34.47 282 ALA A N 1
ATOM 2135 C CA . ALA A 1 282 ? -68.167 41.162 55.060 1.00 34.47 282 ALA A CA 1
ATOM 2136 C C . ALA A 1 282 ? -67.787 42.644 55.192 1.00 34.47 282 ALA A C 1
ATOM 2138 O O . ALA A 1 282 ? -66.648 42.988 54.804 1.00 34.47 282 ALA A O 1
#

Foldseek 3Di:
DDDDDDDDDDDDDDDDDDDDDDDDDDDDDDPDPPPDDPDQDKDKAKEAEDEDFQFDQPPPDDDPDDDPDPPDLPDDDPQQKWKFFADQLLFTAGTWDFPDWDDPPPRMIMTITRDDAALRIKMWGRSNGGDDGDGPHHRDFQTFMDGSRDRYHYTYLLLSLLSSLLSVVSNVVSGNVLCNCCHPVVDSVVSVVVRVLSVVLSVVCVVPVVVPDDSHHHGRRRQCPDPSSVVSSNVSSVVSVVVSVVVVVVVVCCVVVCPPPPPPDPPPPPPDDDDDDDDDDD

pLDDT: mean 75.02, std 23.33, range [30.48, 97.81]

Secondary structure (DSSP, 8-state):
-----------------------------PPPP----PPP--EEEEEEEEPPTTPPPTT-----S------S-----GGGEEEEEE-TTSBEEEEEPEEEEEE-SSSEEEEEESS-S-SSEEEEE-TTS-----TTSBPPTTSEEEES-SSEEEEEHHHHHHHHHHHHHHHHHTS-GGGHHHHHH--HHHHHHHHHHHHHHHHHHHHHTGGG---TT--HHHHHH-HHHHHHHHHHHHHHHHHHHHHHHHHHHHHHTTTT----------------PPPP--

Organism: NCBI:txid754436

Radius of gyration: 33.25 Å; chains: 1; bounding box: 98×81×114 Å

Sequence (282 aa):
MGKAYAPLSGNHPLAACSLLLAACGGGTDAPTPVAGTPTPVSNTFTVSVDAPSGMSLAQHKTTWFPTAYADAVQDLTEQNFAAVWLDDTGRVFESIDITRWLSLGDGRYELDAGTQFRINAVLLIDPAGVPVYTLGEPLPEGLYMIPLATERLAITLESSLAYYGFTQRVVEDGGWGVFREIFEDAPQGRVLFALQDINNMAVDLRDTLFPKISVQGLTLKELMTLSIVQSMTAGRVERFFTEQAAAIADIQAILSDGYWQVAALPIIVAAVFWSTAPNMMA